Protein AF-A0A956FHN5-F1 (afdb_monomer_lite)

pLDDT: mean 71.37, std 21.42, range [34.19, 96.12]

Foldseek 3Di:
DDDDDDDDDDDDDDDDDDDDDDDDDDDDDDDDDDDDDDDDDDDDDDDDDDDDDDDDDDDDDDDDDDDDDDDDDDDDDDDDDDDDDDDDDDDDPQPPADDQLAWPFDQFHNDVQLRVQLCVVPVCSRVGGRHNVSNVVCVVSVSADRPPDDDDPDDDPDDPDDDQADDQQDWDFTAFHRDVQLRVQLCVVPVCSRVTTRHPVSNVCCVVVVSHDNDDDPDDPPDDDDDDDDDPPPPDDDDDDQDQAPDADQQAWDQAAHHNDSQLRVQLCVVPVCNRPGGRHPVSNVSSVVSVSHDSDDDDDDPDDDDAFAQLLAWDDFAFGPRDVQLRVQLCVVDVCNHHPTSHNVSNVVSVVSVSHDRD

Structure (mmCIF, N/CA/C/O backbone):
data_AF-A0A956FHN5-F1
#
_entry.id   AF-A0A956FHN5-F1
#
loop_
_atom_site.group_PDB
_atom_site.id
_atom_site.type_symbol
_atom_site.label_atom_id
_atom_site.label_alt_id
_atom_site.label_comp_id
_atom_site.label_asym_id
_atom_site.label_entity_id
_atom_site.label_seq_id
_atom_site.pdbx_PDB_ins_code
_atom_site.Cartn_x
_atom_site.Cartn_y
_atom_site.Cartn_z
_atom_site.occupancy
_atom_site.B_iso_or_equiv
_atom_site.auth_seq_id
_atom_site.auth_comp_id
_atom_site.auth_asym_id
_atom_site.auth_atom_id
_atom_site.pdbx_PDB_model_num
ATOM 1 N N . MET A 1 1 ? -17.302 -68.405 -6.351 1.00 36.41 1 MET A N 1
ATOM 2 C CA . MET A 1 1 ? -18.084 -68.230 -5.107 1.00 36.41 1 MET A CA 1
ATOM 3 C C . MET A 1 1 ? -18.335 -66.734 -4.931 1.00 36.41 1 MET A C 1
ATOM 5 O O . MET A 1 1 ? -17.368 -65.995 -5.053 1.00 36.41 1 MET A O 1
ATOM 9 N N . PRO A 1 2 ? -19.596 -66.291 -4.782 1.00 55.19 2 PRO A N 1
ATOM 10 C CA . PRO A 1 2 ? -20.014 -64.888 -4.900 1.00 55.19 2 PRO A CA 1
ATOM 11 C C . PRO A 1 2 ? -20.261 -64.205 -3.542 1.00 55.19 2 PRO A C 1
ATOM 13 O O . PRO A 1 2 ? -20.593 -64.899 -2.585 1.00 55.19 2 PRO A O 1
ATOM 16 N N . ARG A 1 3 ? -20.215 -62.862 -3.514 1.00 43.38 3 ARG A N 1
ATOM 17 C CA . ARG A 1 3 ? -21.059 -61.903 -2.744 1.00 43.38 3 ARG A CA 1
ATOM 18 C C . ARG A 1 3 ? -20.945 -60.561 -3.511 1.00 43.38 3 ARG A C 1
ATOM 20 O O . ARG A 1 3 ? -19.827 -60.089 -3.635 1.00 43.38 3 ARG A O 1
ATOM 27 N N . ALA A 1 4 ? -21.901 -60.013 -4.277 1.00 48.16 4 ALA A N 1
ATOM 28 C CA . ALA A 1 4 ? -23.290 -59.570 -4.034 1.00 48.16 4 ALA A CA 1
ATOM 29 C C . ALA A 1 4 ? -23.426 -58.628 -2.819 1.00 48.16 4 ALA A C 1
ATOM 31 O O . ALA A 1 4 ? -23.353 -59.097 -1.687 1.00 48.16 4 ALA A O 1
ATOM 32 N N . GLY A 1 5 ? -23.492 -57.308 -3.041 1.00 38.44 5 GLY A N 1
ATOM 33 C CA . GLY A 1 5 ? -24.703 -56.447 -2.978 1.00 38.44 5 GLY A CA 1
ATOM 34 C C . GLY A 1 5 ? -24.380 -55.263 -2.037 1.00 38.44 5 GLY A C 1
ATOM 35 O O . GLY A 1 5 ? -23.540 -55.457 -1.168 1.00 38.44 5 GLY A O 1
ATOM 36 N N . TRP A 1 6 ? -24.923 -54.043 -2.092 1.00 40.41 6 TRP A N 1
ATOM 37 C CA . TRP A 1 6 ? -26.321 -53.594 -2.170 1.00 40.41 6 TRP A CA 1
ATOM 38 C C . TRP A 1 6 ? -26.329 -52.104 -2.615 1.00 40.41 6 TRP A C 1
ATOM 40 O O . TRP A 1 6 ? -25.558 -51.320 -2.085 1.00 40.41 6 TRP A O 1
ATOM 50 N N . HIS A 1 7 ? -27.030 -51.756 -3.699 1.00 42.50 7 HIS A N 1
ATOM 51 C CA . HIS A 1 7 ? -28.284 -50.971 -3.745 1.00 42.50 7 HIS A CA 1
ATOM 52 C C . HIS A 1 7 ? -28.177 -49.452 -3.499 1.00 42.50 7 HIS A C 1
ATOM 54 O O . HIS A 1 7 ? -28.402 -48.974 -2.392 1.00 42.50 7 HIS A O 1
ATOM 60 N N . ASP A 1 8 ? -28.028 -48.710 -4.600 1.00 46.78 8 ASP A N 1
ATOM 61 C CA . ASP A 1 8 ? -28.564 -47.358 -4.778 1.00 46.78 8 ASP A CA 1
ATOM 62 C C . ASP A 1 8 ? -30.093 -47.404 -4.894 1.00 46.78 8 ASP A C 1
ATOM 64 O O . ASP A 1 8 ? -30.641 -47.912 -5.879 1.00 46.78 8 ASP A O 1
ATOM 68 N N . ARG A 1 9 ? -30.785 -46.864 -3.887 1.00 47.12 9 ARG A N 1
ATOM 69 C CA . ARG A 1 9 ? -32.160 -46.352 -3.988 1.00 47.12 9 ARG A CA 1
ATOM 70 C C . ARG A 1 9 ? -32.377 -45.272 -2.930 1.00 47.12 9 ARG A C 1
ATOM 72 O O . ARG A 1 9 ? -32.715 -45.597 -1.797 1.00 47.12 9 ARG A O 1
ATOM 79 N N . CYS A 1 10 ? -32.296 -44.004 -3.327 1.00 39.91 10 CYS A N 1
ATOM 80 C CA . CYS A 1 10 ? -33.029 -42.938 -2.650 1.00 39.91 10 CYS A CA 1
ATOM 81 C C . CYS A 1 10 ? -34.093 -42.380 -3.594 1.00 39.91 10 CYS A C 1
ATOM 83 O O . CYS A 1 10 ? -33.838 -41.875 -4.682 1.00 39.91 10 CYS A O 1
ATOM 85 N N . THR A 1 11 ? -35.316 -42.613 -3.146 1.00 47.56 11 THR A N 1
ATOM 86 C CA . THR A 1 11 ? -36.601 -42.390 -3.783 1.00 47.56 11 THR A CA 1
ATOM 87 C C . THR A 1 11 ? -36.983 -40.917 -3.671 1.00 47.56 11 THR A C 1
ATOM 89 O O . THR A 1 11 ? -36.902 -40.337 -2.593 1.00 47.56 11 THR A O 1
ATOM 92 N N . LEU A 1 12 ? -37.469 -40.340 -4.770 1.00 44.16 12 LEU A N 1
ATOM 93 C CA . LEU A 1 12 ? -38.208 -39.079 -4.786 1.00 44.16 12 LEU A CA 1
ATOM 94 C C . LEU A 1 12 ? -39.417 -39.168 -3.838 1.00 44.16 12 LEU A C 1
ATOM 96 O O . LEU A 1 12 ? -40.313 -39.986 -4.057 1.00 44.16 12 LEU A O 1
ATOM 100 N N . ALA A 1 13 ? -39.461 -38.312 -2.819 1.00 40.66 13 ALA A N 1
ATOM 101 C CA . ALA A 1 13 ? -40.649 -38.071 -2.007 1.00 40.66 13 ALA A CA 1
ATOM 102 C C . ALA A 1 13 ? -41.102 -36.617 -2.197 1.00 40.66 13 ALA A C 1
ATOM 104 O O . ALA A 1 13 ? -40.382 -35.670 -1.897 1.00 40.66 13 ALA A O 1
ATOM 105 N N . SER A 1 14 ? -42.301 -36.475 -2.756 1.00 46.62 14 SER A N 1
ATOM 106 C CA . SER A 1 14 ? -43.015 -35.225 -3.017 1.00 46.62 14 SER A CA 1
ATOM 107 C C . SER A 1 14 ? -43.381 -34.448 -1.737 1.00 46.62 14 SER A C 1
ATOM 109 O O . SER A 1 14 ? -43.494 -35.049 -0.666 1.00 46.62 14 SER A O 1
ATOM 111 N N . PRO A 1 15 ? -43.662 -33.133 -1.841 1.00 52.97 15 PRO A N 1
ATOM 112 C CA . PRO A 1 15 ? -44.023 -32.295 -0.699 1.00 52.97 15 PRO A CA 1
ATOM 113 C C . PRO A 1 15 ? -45.444 -32.575 -0.182 1.00 52.97 15 PRO A C 1
ATOM 115 O O . PRO A 1 15 ? -46.415 -32.616 -0.944 1.00 52.97 15 PRO A O 1
ATOM 118 N N . MET A 1 16 ? -45.580 -32.713 1.142 1.00 39.38 16 MET A N 1
ATOM 119 C CA . MET A 1 16 ? -46.871 -32.741 1.831 1.00 39.38 16 MET A CA 1
ATOM 120 C C . MET A 1 16 ? -47.438 -31.325 1.987 1.00 39.38 16 MET A C 1
ATOM 122 O O . MET A 1 16 ? -46.921 -30.501 2.734 1.00 39.38 16 MET A O 1
ATOM 126 N N . ARG A 1 17 ? -48.578 -31.093 1.329 1.00 43.97 17 ARG A N 1
ATOM 127 C CA . ARG A 1 17 ? -49.567 -30.063 1.675 1.00 43.97 17 ARG A CA 1
ATOM 128 C C . ARG A 1 17 ? -50.080 -30.256 3.109 1.00 43.97 17 ARG A C 1
ATOM 130 O O . ARG A 1 17 ? -50.399 -31.379 3.496 1.00 43.97 17 ARG A O 1
ATOM 137 N N . ARG A 1 18 ? -50.316 -29.153 3.828 1.00 45.03 18 ARG A N 1
ATOM 138 C CA . ARG A 1 18 ? -51.291 -29.078 4.933 1.00 45.03 18 ARG A CA 1
ATOM 139 C C . ARG A 1 18 ? -52.417 -28.079 4.606 1.00 45.03 18 ARG A C 1
ATOM 141 O O . ARG A 1 18 ? -52.174 -27.162 3.822 1.00 45.03 18 ARG A O 1
ATOM 148 N N . PRO A 1 19 ? -53.643 -28.276 5.135 1.00 54.12 19 PRO A N 1
ATOM 149 C CA . PRO A 1 19 ? -54.843 -27.568 4.691 1.00 54.12 19 PRO A CA 1
ATOM 150 C C . PRO A 1 19 ? -55.328 -26.474 5.663 1.00 54.12 19 PRO A C 1
ATOM 152 O O . PRO A 1 19 ? -55.147 -26.596 6.868 1.00 54.12 19 PRO A O 1
ATOM 155 N N . GLY A 1 20 ? -56.076 -25.509 5.110 1.00 39.34 20 GLY A N 1
ATOM 156 C CA . GLY A 1 20 ? -57.329 -24.989 5.684 1.00 39.34 20 GLY A CA 1
ATOM 157 C C . GLY A 1 20 ? -57.247 -23.839 6.695 1.00 39.34 20 GLY A C 1
ATOM 158 O O . GLY A 1 20 ? -56.868 -24.044 7.841 1.00 39.34 20 GLY A O 1
ATOM 159 N N . GLY A 1 21 ? -57.728 -22.658 6.288 1.00 41.31 21 GLY A N 1
ATOM 160 C CA . GLY A 1 21 ? -57.923 -21.484 7.146 1.00 41.31 21 GLY A CA 1
ATOM 161 C C . GLY A 1 21 ? -58.423 -20.272 6.353 1.00 41.31 21 GLY A C 1
ATOM 162 O O . GLY A 1 21 ? -57.696 -19.316 6.133 1.00 41.31 21 GLY A O 1
ATOM 163 N N . GLU A 1 22 ? -59.647 -20.370 5.851 1.00 49.91 22 GLU A N 1
ATOM 164 C CA . GLU A 1 22 ? -60.378 -19.402 5.028 1.00 49.91 22 GLU A CA 1
ATOM 165 C C . GLU A 1 22 ? -61.156 -18.394 5.895 1.00 49.91 22 GLU A C 1
ATOM 167 O O . GLU A 1 22 ? -61.821 -18.834 6.818 1.00 49.91 22 GLU A O 1
ATOM 172 N N . HIS A 1 23 ? -61.119 -17.081 5.593 1.00 44.12 23 HIS A N 1
ATOM 173 C CA . HIS A 1 23 ? -62.227 -16.119 5.812 1.00 44.12 23 HIS A CA 1
ATOM 174 C C . HIS A 1 23 ? -62.005 -14.763 5.080 1.00 44.12 23 HIS A C 1
ATOM 176 O O . HIS A 1 23 ? -61.341 -13.864 5.572 1.00 44.12 23 HIS A O 1
ATOM 182 N N . PHE A 1 24 ? -62.599 -14.673 3.882 1.00 40.34 24 PHE A N 1
ATOM 183 C CA . PHE A 1 24 ? -63.512 -13.642 3.330 1.00 40.34 24 PHE A CA 1
ATOM 184 C C . PHE A 1 24 ? -63.234 -12.109 3.283 1.00 40.34 24 PHE A C 1
ATOM 186 O O . PHE A 1 24 ? -62.922 -11.469 4.275 1.00 40.34 24 PHE A O 1
ATOM 193 N N . MET A 1 25 ? -63.667 -11.547 2.129 1.00 43.72 25 MET A N 1
ATOM 194 C CA . MET A 1 25 ? -63.857 -10.141 1.676 1.00 43.72 25 MET A CA 1
ATOM 195 C C . MET A 1 25 ? -62.596 -9.413 1.170 1.00 43.72 25 MET A C 1
ATOM 197 O O . MET A 1 25 ? -61.650 -9.242 1.912 1.00 43.72 25 MET A O 1
ATOM 201 N N . GLY A 1 26 ? -62.481 -8.891 -0.057 1.00 37.16 26 GLY A N 1
ATOM 202 C CA . GLY A 1 26 ? -63.374 -8.746 -1.211 1.00 37.16 26 GLY A CA 1
ATOM 203 C C . GLY A 1 26 ? -62.891 -7.552 -2.059 1.00 37.16 26 GLY A C 1
ATOM 204 O O . GLY A 1 26 ? -62.724 -6.472 -1.509 1.00 37.16 26 GLY A O 1
ATOM 205 N N . GLY A 1 27 ? -62.676 -7.698 -3.378 1.00 37.75 27 GLY A N 1
ATOM 206 C CA . GLY A 1 27 ? -62.291 -6.536 -4.203 1.00 37.75 27 GLY A CA 1
ATOM 207 C C . GLY A 1 27 ? -61.710 -6.795 -5.600 1.00 37.75 27 GLY A C 1
ATOM 208 O O . GLY A 1 27 ? -60.534 -6.579 -5.811 1.00 37.75 27 GLY A O 1
ATOM 209 N N . ARG A 1 28 ? -62.565 -7.215 -6.542 1.00 42.34 28 ARG A N 1
ATOM 210 C CA . ARG A 1 28 ? -62.702 -6.716 -7.936 1.00 42.34 28 ARG A CA 1
ATOM 211 C C . ARG A 1 28 ? -61.448 -6.483 -8.824 1.00 42.34 28 ARG A C 1
ATOM 213 O O . ARG A 1 28 ? -60.763 -5.492 -8.641 1.00 42.34 28 ARG A O 1
ATOM 220 N N . ALA A 1 29 ? -61.429 -7.238 -9.943 1.00 42.44 29 ALA A N 1
ATOM 221 C CA . ALA A 1 29 ? -61.006 -6.860 -11.317 1.00 42.44 29 ALA A CA 1
ATOM 222 C C . ALA A 1 29 ? -59.499 -6.574 -11.557 1.00 42.44 29 ALA A C 1
ATOM 224 O O . ALA A 1 29 ? -58.860 -5.956 -10.729 1.00 42.44 29 ALA A O 1
ATOM 225 N N . SER A 1 30 ? -58.828 -6.892 -12.671 1.00 46.88 30 SER A N 1
ATOM 226 C CA . SER A 1 30 ? -59.116 -7.531 -13.968 1.00 46.88 30 SER A CA 1
ATOM 227 C C . SER A 1 30 ? -57.770 -7.678 -14.726 1.00 46.88 30 SER A C 1
ATOM 229 O O . SER A 1 30 ? -56.896 -6.840 -14.539 1.00 46.88 30 SER A O 1
ATOM 231 N N . GLY A 1 31 ? -57.654 -8.656 -15.642 1.00 43.06 31 GLY A N 1
ATOM 232 C CA . GLY A 1 31 ? -56.595 -8.774 -16.682 1.00 43.06 31 GLY A CA 1
ATOM 233 C C . GLY A 1 31 ? -55.441 -9.721 -16.303 1.00 43.06 31 GLY A C 1
ATOM 234 O O . GLY A 1 31 ? -54.707 -9.423 -15.379 1.00 43.06 31 GLY A O 1
ATOM 235 N N . THR A 1 32 ? -55.252 -10.946 -16.818 1.00 44.00 32 THR A N 1
ATOM 236 C CA . THR A 1 32 ? -55.253 -11.536 -18.183 1.00 44.00 32 THR A CA 1
ATOM 237 C C . THR A 1 32 ? -54.067 -11.137 -19.076 1.00 44.00 32 THR A C 1
ATOM 239 O O . THR A 1 32 ? -54.166 -10.163 -19.805 1.00 44.00 32 THR A O 1
ATOM 242 N N . MET A 1 33 ? -53.002 -11.953 -19.055 1.00 46.91 33 MET A N 1
ATOM 243 C CA . MET A 1 33 ? -52.084 -12.376 -20.148 1.00 46.91 33 MET A CA 1
ATOM 244 C C . MET A 1 33 ? -51.201 -13.474 -19.511 1.00 46.91 33 MET A C 1
ATOM 246 O O . MET A 1 33 ? -50.647 -13.229 -18.450 1.00 46.91 33 MET A O 1
ATOM 250 N N . VAL A 1 34 ? -51.170 -14.764 -19.873 1.00 44.97 34 VAL A N 1
ATOM 251 C CA . VAL A 1 34 ? -51.009 -15.508 -21.143 1.00 44.97 34 VAL A CA 1
ATOM 252 C C . VAL A 1 34 ? -49.680 -15.231 -21.857 1.00 44.97 34 VAL A C 1
ATOM 254 O O . VAL A 1 34 ? -49.541 -14.219 -22.528 1.00 44.97 34 VAL A O 1
ATOM 257 N N . GLY A 1 35 ? -48.766 -16.206 -21.768 1.00 44.19 35 GLY A N 1
ATOM 258 C CA . GLY A 1 35 ? -47.560 -16.374 -22.595 1.00 44.19 35 GLY A CA 1
ATOM 259 C C . GLY A 1 35 ? -46.525 -17.235 -21.856 1.00 44.19 35 GLY A C 1
ATOM 260 O O . GLY A 1 35 ? -45.879 -16.740 -20.947 1.00 44.19 35 GLY A O 1
ATOM 261 N N . LEU A 1 36 ? -46.532 -18.571 -22.001 1.00 45.97 36 LEU A N 1
ATOM 262 C CA . LEU A 1 36 ? -45.664 -19.329 -22.933 1.00 45.97 36 LEU A CA 1
ATOM 263 C C . LEU A 1 36 ? -44.183 -18.941 -22.724 1.00 45.97 36 LEU A C 1
ATOM 265 O O . LEU A 1 36 ? -43.785 -17.854 -23.101 1.00 45.97 36 LEU A O 1
ATOM 269 N N . GLY A 1 37 ? -43.336 -19.724 -22.057 1.00 39.22 37 GLY A N 1
ATOM 270 C CA . GLY A 1 37 ? -43.029 -21.119 -22.350 1.00 39.22 37 GLY A CA 1
ATOM 271 C C . GLY A 1 37 ? -41.770 -21.182 -23.217 1.00 39.22 37 GLY A C 1
ATOM 272 O O . GLY A 1 37 ? -41.889 -21.138 -24.433 1.00 39.22 37 GLY A O 1
ATOM 273 N N . LEU A 1 38 ? -40.589 -21.305 -22.602 1.00 45.28 38 LEU A N 1
ATOM 274 C CA . LEU A 1 38 ? -39.398 -21.882 -23.234 1.00 45.28 38 LEU A CA 1
ATOM 275 C C . LEU A 1 38 ? -38.442 -22.386 -22.139 1.00 45.28 38 LEU A C 1
ATOM 277 O O . LEU A 1 38 ? -37.789 -21.608 -21.453 1.00 45.28 38 LEU A O 1
ATOM 281 N N . ALA A 1 39 ? -38.409 -23.704 -21.950 1.00 42.22 39 ALA A N 1
ATOM 282 C CA . ALA A 1 39 ? -37.403 -24.383 -21.148 1.00 42.22 39 ALA A CA 1
ATOM 283 C C . ALA A 1 39 ? -36.163 -24.600 -22.029 1.00 42.22 39 ALA A C 1
ATOM 285 O O . ALA A 1 39 ? -36.222 -25.365 -22.992 1.00 42.22 39 ALA A O 1
ATOM 286 N N . ALA A 1 40 ? -35.064 -23.913 -21.720 1.00 45.78 40 ALA A N 1
ATOM 287 C CA . ALA A 1 40 ? -33.760 -24.168 -22.319 1.00 45.78 40 ALA A CA 1
ATOM 288 C C . ALA A 1 40 ? -32.997 -25.164 -21.435 1.00 45.78 40 ALA A C 1
ATOM 290 O O . ALA A 1 40 ? -32.601 -24.853 -20.316 1.00 45.78 40 ALA A O 1
ATOM 291 N N . LEU A 1 41 ? -32.836 -26.385 -21.943 1.00 45.31 41 LEU A N 1
ATOM 292 C CA . LEU A 1 41 ? -31.963 -27.412 -21.386 1.00 45.31 41 LEU A CA 1
ATOM 293 C C . LEU A 1 41 ? -30.519 -27.063 -21.772 1.00 45.31 41 LEU A C 1
ATOM 295 O O . LEU A 1 41 ? -30.136 -27.257 -22.925 1.00 45.31 41 LEU A O 1
ATOM 299 N N . ILE A 1 42 ? -29.726 -26.553 -20.831 1.00 53.22 42 ILE A N 1
ATOM 300 C CA . ILE A 1 42 ? -28.271 -26.438 -20.994 1.00 53.22 42 ILE A CA 1
ATOM 301 C C . ILE A 1 42 ? -27.661 -27.713 -20.416 1.00 53.22 42 ILE A C 1
ATOM 303 O O . ILE A 1 42 ? -27.694 -27.955 -19.212 1.00 53.22 42 ILE A O 1
ATOM 307 N N . GLY A 1 43 ? -27.189 -28.577 -21.315 1.00 41.66 43 GLY A N 1
ATOM 308 C CA . GLY A 1 43 ? -26.504 -29.815 -20.978 1.00 41.66 43 GLY A CA 1
ATOM 309 C C . GLY A 1 43 ? -25.083 -29.545 -20.494 1.00 41.66 43 GLY A C 1
ATOM 310 O O . GLY A 1 43 ? -24.294 -28.914 -21.191 1.00 41.66 43 GLY A O 1
ATOM 311 N N . CYS A 1 44 ? -24.755 -30.075 -19.319 1.00 41.59 44 CYS A N 1
ATOM 312 C CA . CYS A 1 44 ? -23.389 -30.197 -18.829 1.00 41.59 44 CYS A CA 1
ATOM 313 C C . CYS A 1 44 ? -22.654 -31.281 -19.633 1.00 41.59 44 CYS A C 1
ATOM 315 O O . CYS A 1 44 ? -22.928 -32.472 -19.479 1.00 41.59 44 CYS A O 1
ATOM 317 N N . SER A 1 45 ? -21.708 -30.887 -20.481 1.00 53.00 45 SER A N 1
ATOM 318 C CA . SER A 1 45 ? -20.701 -31.792 -21.039 1.00 53.00 45 SER A CA 1
ATOM 319 C C . SER A 1 45 ? -19.459 -31.765 -20.151 1.00 53.00 45 SER A C 1
ATOM 321 O O . SER A 1 45 ? -18.646 -30.848 -20.239 1.00 53.00 45 SER A O 1
ATOM 323 N N . GLY A 1 46 ? -19.334 -32.773 -19.285 1.00 39.91 46 GLY A N 1
ATOM 324 C CA . GLY A 1 46 ? -18.118 -33.050 -18.526 1.00 39.91 46 GLY A CA 1
ATOM 325 C C . GLY A 1 46 ? -17.019 -33.589 -19.442 1.00 39.91 46 GLY A C 1
ATOM 326 O O . GLY A 1 46 ? -17.169 -34.655 -20.041 1.00 39.91 46 GLY A O 1
ATOM 327 N N . GLY A 1 47 ? -15.919 -32.845 -19.552 1.00 40.03 47 GLY A N 1
ATOM 328 C CA . GLY A 1 47 ? -14.669 -33.310 -20.144 1.00 40.03 47 GLY A CA 1
ATOM 329 C C . GLY A 1 47 ? -13.818 -33.987 -19.075 1.00 40.03 47 GLY A C 1
ATOM 330 O O . GLY A 1 47 ? -13.268 -33.323 -18.205 1.00 40.03 47 GLY A O 1
ATOM 331 N N . ALA A 1 48 ? -13.729 -35.313 -19.131 1.00 42.88 48 ALA A N 1
ATOM 332 C CA . ALA A 1 48 ? -12.796 -36.093 -18.331 1.00 42.88 48 ALA A CA 1
ATOM 333 C C . ALA A 1 48 ? -11.401 -36.039 -18.976 1.00 42.88 48 ALA A C 1
ATOM 335 O O . ALA A 1 48 ? -11.166 -36.671 -20.008 1.00 42.88 48 ALA A O 1
ATOM 336 N N . SER A 1 49 ? -10.473 -35.303 -18.367 1.00 44.09 49 SER A N 1
ATOM 337 C CA . SER A 1 49 ? -9.047 -35.382 -18.694 1.00 44.09 49 SER A CA 1
ATOM 338 C C . SER A 1 49 ? -8.478 -36.678 -18.117 1.00 44.09 49 SER A C 1
ATOM 340 O O . SER A 1 49 ? -8.443 -36.875 -16.904 1.00 44.09 49 SER A O 1
ATOM 342 N N . SER A 1 50 ? -8.080 -37.596 -18.997 1.00 49.84 50 SER A N 1
ATOM 343 C CA . SER A 1 50 ? -7.364 -38.820 -18.622 1.00 49.84 50 SER A CA 1
ATOM 344 C C . SER A 1 50 ? -5.889 -38.521 -18.312 1.00 49.84 50 SER A C 1
ATOM 346 O O . SER A 1 50 ? -5.305 -37.660 -18.973 1.00 49.84 50 SER A O 1
ATOM 348 N N . PRO A 1 51 ? -5.259 -39.241 -17.366 1.00 58.75 51 PRO A N 1
ATOM 349 C CA . PRO A 1 51 ? -3.842 -39.086 -17.053 1.00 58.75 51 PRO A CA 1
ATOM 350 C C . PRO A 1 51 ? -2.939 -39.729 -18.117 1.00 58.75 51 PRO A C 1
ATOM 352 O O . PRO A 1 51 ? -3.163 -40.852 -18.571 1.00 58.75 51 PRO A O 1
ATOM 355 N N . ILE A 1 52 ? -1.886 -39.002 -18.480 1.00 57.59 52 ILE A N 1
ATOM 356 C CA . ILE A 1 52 ? -0.758 -39.439 -19.313 1.00 57.59 52 ILE A CA 1
ATOM 357 C C . ILE A 1 52 ? 0.144 -40.400 -18.513 1.00 57.59 52 ILE A C 1
ATOM 359 O O . ILE A 1 52 ? 0.568 -40.038 -17.415 1.00 57.59 52 ILE A O 1
ATOM 363 N N . PRO A 1 53 ? 0.485 -41.599 -19.025 1.00 58.44 53 PRO A N 1
ATOM 364 C CA . PRO A 1 53 ? 1.478 -42.462 -18.395 1.00 58.44 53 PRO A CA 1
ATOM 365 C C . PRO A 1 53 ? 2.900 -42.014 -18.767 1.00 58.44 53 PRO A C 1
ATOM 367 O O . PRO A 1 53 ? 3.314 -42.112 -19.921 1.00 58.44 53 PRO A O 1
ATOM 370 N N . TYR A 1 54 ? 3.657 -41.552 -17.771 1.00 47.97 54 TYR A N 1
ATOM 371 C CA . TYR A 1 54 ? 5.097 -41.310 -17.873 1.00 47.97 54 TYR A CA 1
ATOM 372 C C . TYR A 1 54 ? 5.822 -42.664 -17.946 1.00 47.97 54 TYR A C 1
ATOM 374 O O . TYR A 1 54 ? 5.916 -43.396 -16.960 1.00 47.97 54 TYR A O 1
ATOM 382 N N . THR A 1 55 ? 6.293 -43.039 -19.132 1.00 56.00 55 THR A N 1
ATOM 383 C CA . THR A 1 55 ? 7.164 -44.203 -19.321 1.00 56.00 55 THR A CA 1
ATOM 384 C C . THR A 1 55 ? 8.601 -43.812 -19.001 1.00 56.00 55 THR A C 1
ATOM 386 O O . THR A 1 55 ? 9.198 -43.010 -19.715 1.00 56.00 55 THR A O 1
ATOM 389 N N . GLY A 1 56 ? 9.149 -44.394 -17.935 1.00 41.84 56 GLY A N 1
ATOM 390 C CA . GLY A 1 56 ? 10.574 -44.344 -17.630 1.00 41.84 56 GLY A CA 1
ATOM 391 C C . GLY A 1 56 ? 11.406 -45.120 -18.653 1.00 41.84 56 GLY A C 1
ATOM 392 O O . GLY A 1 56 ? 10.997 -46.180 -19.132 1.00 41.84 56 GLY A O 1
ATOM 393 N N . ALA A 1 57 ? 12.591 -44.592 -18.949 1.00 48.84 57 ALA A N 1
ATOM 394 C CA . ALA A 1 57 ? 13.661 -45.287 -19.651 1.00 48.84 57 ALA A CA 1
ATOM 395 C C . ALA A 1 57 ? 14.975 -45.152 -18.852 1.00 48.84 57 ALA A C 1
ATOM 397 O O . ALA A 1 57 ? 15.103 -44.216 -18.060 1.00 48.84 57 ALA A O 1
ATOM 398 N N . PRO A 1 58 ? 15.897 -46.122 -18.982 1.00 60.94 58 PRO A N 1
ATOM 399 C CA . PRO A 1 58 ? 16.794 -46.509 -17.902 1.00 60.94 58 PRO A CA 1
ATOM 400 C C . PRO A 1 58 ? 18.219 -45.954 -18.016 1.00 60.94 58 PRO A C 1
ATOM 402 O O . PRO A 1 58 ? 18.697 -45.580 -19.081 1.00 60.94 58 PRO A O 1
ATOM 405 N N . PHE A 1 59 ? 18.878 -46.012 -16.862 1.00 46.72 59 PHE A N 1
ATOM 406 C CA . PHE A 1 59 ? 20.306 -45.921 -16.583 1.00 46.72 59 PHE A CA 1
ATOM 407 C C . PHE A 1 59 ? 21.203 -46.553 -17.662 1.00 46.72 59 PHE A C 1
ATOM 409 O O . PHE A 1 59 ? 21.048 -47.729 -17.994 1.00 46.72 59 PHE A O 1
ATOM 416 N N . GLY A 1 60 ? 22.189 -45.783 -18.122 1.00 45.12 60 GLY A N 1
ATOM 417 C CA . GLY A 1 60 ? 23.361 -46.254 -18.852 1.00 45.12 60 GLY A CA 1
ATOM 418 C C . GLY A 1 60 ? 24.594 -45.560 -18.285 1.00 45.12 60 GLY A C 1
ATOM 419 O O . GLY A 1 60 ? 24.763 -44.360 -18.475 1.00 45.12 60 GLY A O 1
ATOM 420 N N . ALA A 1 61 ? 25.384 -46.316 -17.528 1.00 51.28 61 ALA A N 1
ATOM 421 C CA . ALA A 1 61 ? 26.762 -46.001 -17.189 1.00 51.28 61 ALA A CA 1
ATOM 422 C C . ALA A 1 61 ? 27.650 -46.390 -18.377 1.00 51.28 61 ALA A C 1
ATOM 424 O O . ALA A 1 61 ? 27.399 -47.438 -18.973 1.00 51.28 61 ALA A O 1
ATOM 425 N N . ASP A 1 62 ? 28.666 -45.587 -18.683 1.00 50.47 62 ASP A N 1
ATOM 426 C CA . ASP A 1 62 ? 29.838 -46.036 -19.434 1.00 50.47 62 ASP A CA 1
ATOM 427 C C . ASP A 1 62 ? 31.064 -45.273 -18.903 1.00 50.47 62 ASP A C 1
ATOM 429 O O . ASP A 1 62 ? 31.074 -44.041 -18.841 1.00 50.47 62 ASP A O 1
ATOM 433 N N . ASP A 1 63 ? 32.021 -46.053 -18.409 1.00 50.88 63 ASP A N 1
ATOM 434 C CA . ASP A 1 63 ? 33.337 -45.685 -17.897 1.00 50.88 63 ASP A CA 1
ATOM 435 C C . ASP A 1 63 ? 34.315 -45.356 -19.044 1.00 50.88 63 ASP A C 1
ATOM 437 O O . ASP A 1 63 ? 34.194 -45.923 -20.128 1.00 50.88 63 ASP A O 1
ATOM 441 N N . GLY A 1 64 ? 35.371 -44.575 -18.771 1.00 48.06 64 GLY A N 1
ATOM 442 C CA . GLY A 1 64 ? 36.646 -44.739 -19.488 1.00 48.06 64 GLY A CA 1
ATOM 443 C C . GLY A 1 64 ? 37.421 -43.470 -19.837 1.00 48.06 64 GLY A C 1
ATOM 444 O O . GLY A 1 64 ? 37.171 -42.856 -20.869 1.00 48.06 64 GLY A O 1
ATOM 445 N N . ASP A 1 65 ? 38.409 -43.155 -18.995 1.00 48.72 65 ASP A N 1
ATOM 446 C CA . ASP A 1 65 ? 39.646 -42.425 -19.299 1.00 48.72 65 ASP A CA 1
ATOM 447 C C . ASP A 1 65 ? 40.280 -42.806 -20.646 1.00 48.72 65 ASP A C 1
ATOM 449 O O . ASP A 1 65 ? 40.444 -43.993 -20.929 1.00 48.72 65 ASP A O 1
ATOM 453 N N . GLU A 1 66 ? 40.792 -41.809 -21.374 1.00 54.28 66 GLU A N 1
ATOM 454 C CA . GLU A 1 66 ? 41.981 -41.963 -22.218 1.00 54.28 66 GLU A CA 1
ATOM 455 C C . GLU A 1 66 ? 42.787 -40.651 -22.227 1.00 54.28 66 GLU A C 1
ATOM 457 O O . GLU A 1 66 ? 42.376 -39.632 -22.786 1.00 54.28 66 GLU A O 1
ATOM 462 N N . ASP A 1 67 ? 43.944 -40.715 -21.563 1.00 60.00 67 ASP A N 1
ATOM 463 C CA . ASP A 1 67 ? 45.040 -39.752 -21.595 1.00 60.00 67 ASP A CA 1
ATOM 464 C C . ASP A 1 67 ? 45.518 -39.486 -23.032 1.00 60.00 67 ASP A C 1
ATOM 466 O O . ASP A 1 67 ? 45.698 -40.407 -23.834 1.00 60.00 67 ASP A O 1
ATOM 470 N N . GLY A 1 68 ? 45.796 -38.221 -23.342 1.00 51.88 68 GLY A N 1
ATOM 471 C CA . GLY A 1 68 ? 46.251 -37.784 -24.662 1.00 51.88 68 GLY A CA 1
ATOM 472 C C . GLY A 1 68 ? 47.169 -36.572 -24.598 1.00 51.88 68 GLY A C 1
ATOM 473 O O . GLY A 1 68 ? 46.924 -35.576 -25.270 1.00 51.88 68 GLY A O 1
ATOM 474 N N . ASP A 1 69 ? 48.203 -36.673 -23.767 1.00 51.44 69 ASP A N 1
ATOM 475 C CA . ASP A 1 69 ? 49.352 -35.773 -23.712 1.00 51.44 69 ASP A CA 1
ATOM 476 C C . ASP A 1 69 ? 50.169 -35.889 -25.013 1.00 51.44 69 ASP A C 1
ATOM 478 O O . ASP A 1 69 ? 50.724 -36.950 -25.323 1.00 51.44 69 ASP A O 1
ATOM 482 N N . THR A 1 70 ? 50.251 -34.807 -25.788 1.00 59.16 70 THR A N 1
ATOM 483 C CA . THR A 1 70 ? 51.306 -34.637 -26.796 1.00 59.16 70 THR A CA 1
ATOM 484 C C . THR A 1 70 ? 51.861 -33.222 -26.735 1.00 59.16 70 THR A C 1
ATOM 486 O O . THR A 1 70 ? 51.449 -32.341 -27.491 1.00 59.16 70 THR A O 1
ATOM 489 N N . ASP A 1 71 ? 52.842 -33.045 -25.855 1.00 56.31 71 ASP A N 1
ATOM 490 C CA . ASP A 1 71 ? 53.927 -32.082 -26.013 1.00 56.31 71 ASP A CA 1
ATOM 491 C C . ASP A 1 71 ? 54.667 -32.312 -27.343 1.00 56.31 71 ASP A C 1
ATOM 493 O O . ASP A 1 71 ? 55.102 -33.428 -27.643 1.00 56.31 71 ASP A O 1
ATOM 497 N N . THR A 1 72 ? 54.859 -31.252 -28.134 1.00 54.72 72 THR A N 1
ATOM 498 C CA . THR A 1 72 ? 55.956 -31.134 -29.115 1.00 54.72 72 THR A CA 1
ATOM 499 C C . THR A 1 72 ? 56.277 -29.652 -29.374 1.00 54.72 72 THR A C 1
ATOM 501 O O . THR A 1 72 ? 55.575 -28.972 -30.120 1.00 54.72 72 THR A O 1
ATOM 504 N N . ASP A 1 73 ? 57.355 -29.217 -28.715 1.00 55.34 73 ASP A N 1
ATOM 505 C CA . ASP A 1 73 ? 58.491 -28.389 -29.169 1.00 55.34 73 ASP A CA 1
ATOM 506 C C . ASP A 1 73 ? 58.301 -26.991 -29.824 1.00 55.34 73 ASP A C 1
ATOM 508 O O . ASP A 1 73 ? 57.880 -26.831 -30.968 1.00 55.34 73 ASP A O 1
ATOM 512 N N . ASP A 1 74 ? 58.814 -25.995 -29.088 1.00 50.09 74 ASP A N 1
ATOM 513 C CA . ASP A 1 74 ? 59.892 -25.048 -29.444 1.00 50.09 74 ASP A CA 1
ATOM 514 C C . ASP A 1 74 ? 59.884 -24.205 -30.752 1.00 50.09 74 ASP A C 1
ATOM 516 O O . ASP A 1 74 ? 60.413 -24.596 -31.795 1.00 50.09 74 ASP A O 1
ATOM 520 N N . GLY A 1 75 ? 59.534 -22.915 -30.581 1.00 49.62 75 GLY A N 1
ATOM 521 C CA . GLY A 1 75 ? 60.421 -21.759 -30.862 1.00 49.62 75 GLY A CA 1
ATOM 522 C C . GLY A 1 75 ? 60.044 -20.787 -32.011 1.00 49.62 75 GLY A C 1
ATOM 523 O O . GLY A 1 75 ? 59.307 -21.171 -32.917 1.00 49.62 75 GLY A O 1
ATOM 524 N N . PRO A 1 76 ? 60.598 -19.542 -32.072 1.00 56.47 76 PRO A N 1
ATOM 525 C CA . PRO A 1 76 ? 61.418 -18.821 -31.093 1.00 56.47 76 PRO A CA 1
ATOM 526 C C . PRO A 1 76 ? 60.799 -17.499 -30.579 1.00 56.47 76 PRO A C 1
ATOM 528 O O . PRO A 1 76 ? 59.945 -16.870 -31.203 1.00 56.47 76 PRO A O 1
ATOM 531 N N . SER A 1 77 ? 61.335 -17.066 -29.442 1.00 50.88 77 SER A N 1
ATOM 532 C CA . SER A 1 77 ? 61.039 -15.860 -28.675 1.00 50.88 77 SER A CA 1
ATOM 533 C C . SER A 1 77 ? 61.162 -14.545 -29.457 1.00 50.88 77 SER A C 1
ATOM 535 O O . SER A 1 77 ? 62.196 -14.264 -30.069 1.00 50.88 77 SER A O 1
ATOM 537 N N . ILE A 1 78 ? 60.145 -13.690 -29.320 1.00 53.53 78 ILE A N 1
ATOM 538 C CA . ILE A 1 78 ? 60.332 -12.239 -29.249 1.00 53.53 78 ILE A CA 1
ATOM 539 C C . ILE A 1 78 ? 59.883 -11.781 -27.858 1.00 53.53 78 ILE A C 1
ATOM 541 O O . ILE A 1 78 ? 58.703 -11.803 -27.528 1.00 53.53 78 ILE A O 1
ATOM 545 N N . ASP A 1 79 ? 60.845 -11.425 -27.015 1.00 49.78 79 ASP A N 1
ATOM 546 C CA . ASP A 1 79 ? 60.594 -10.815 -25.714 1.00 49.78 79 ASP A CA 1
ATOM 547 C C . ASP A 1 79 ? 60.025 -9.402 -25.903 1.00 49.78 79 ASP A C 1
ATOM 549 O O . ASP A 1 79 ? 60.726 -8.506 -26.379 1.00 49.78 79 ASP A O 1
ATOM 553 N N . LEU A 1 80 ? 58.766 -9.200 -25.508 1.00 48.38 80 LEU A N 1
ATOM 554 C CA . LEU A 1 80 ? 58.201 -7.891 -25.182 1.00 48.38 80 LEU A CA 1
ATOM 555 C C . LEU A 1 80 ? 57.399 -8.014 -23.878 1.00 48.38 80 LEU A C 1
ATOM 557 O O . LEU A 1 80 ? 56.240 -8.405 -23.872 1.00 48.38 80 LEU A O 1
ATOM 561 N N . ASP A 1 81 ? 58.120 -7.752 -22.790 1.00 51.75 81 ASP A N 1
ATOM 562 C CA . ASP A 1 81 ? 57.720 -7.171 -21.503 1.00 51.75 81 ASP A CA 1
ATOM 563 C C . ASP A 1 81 ? 56.209 -7.017 -21.208 1.00 51.75 81 ASP A C 1
ATOM 565 O O . ASP A 1 81 ? 55.511 -6.245 -21.866 1.00 51.75 81 ASP A O 1
ATOM 569 N N . GLY A 1 82 ? 55.744 -7.672 -20.134 1.00 44.53 82 GLY A N 1
ATOM 570 C CA . GLY A 1 82 ? 54.486 -7.340 -19.454 1.00 44.53 82 GLY A CA 1
ATOM 571 C C . GLY A 1 82 ? 53.652 -8.548 -19.029 1.00 44.53 82 GLY A C 1
ATOM 572 O O . GLY A 1 82 ? 52.651 -8.864 -19.661 1.00 44.53 82 GLY A O 1
ATOM 573 N N . GLY A 1 83 ? 54.047 -9.228 -17.950 1.00 36.78 83 GLY A N 1
ATOM 574 C CA . GLY A 1 83 ? 53.268 -10.323 -17.372 1.00 36.78 83 GLY A CA 1
ATOM 575 C C . GLY A 1 83 ? 51.915 -9.853 -16.828 1.00 36.78 83 GLY A C 1
ATOM 576 O O . GLY A 1 83 ? 51.860 -9.163 -15.813 1.00 36.78 83 GLY A O 1
ATOM 577 N N . VAL A 1 84 ? 50.840 -10.279 -17.485 1.00 48.78 84 VAL A N 1
ATOM 578 C CA . VAL A 1 84 ? 49.487 -10.392 -16.924 1.00 48.78 84 VAL A CA 1
ATOM 579 C C . VAL A 1 84 ? 49.300 -11.829 -16.407 1.00 48.78 84 VAL A C 1
ATOM 581 O O . VAL A 1 84 ? 49.646 -12.768 -17.130 1.00 48.78 84 VAL A O 1
ATOM 584 N N . PRO A 1 85 ? 48.827 -12.050 -15.166 1.00 49.62 85 PRO A N 1
ATOM 585 C CA . PRO A 1 85 ? 48.529 -13.396 -14.676 1.00 49.62 85 PRO A CA 1
ATOM 586 C C . PRO A 1 85 ? 47.280 -13.975 -15.374 1.00 49.62 85 PRO A C 1
ATOM 588 O O . PRO A 1 85 ? 46.383 -13.208 -15.719 1.00 49.62 85 PRO A O 1
ATOM 591 N N . PRO A 1 86 ? 47.189 -15.304 -15.581 1.00 52.69 86 PRO A N 1
ATOM 592 C CA . PRO A 1 86 ? 45.989 -15.946 -16.106 1.00 52.69 86 PRO A CA 1
ATOM 593 C C . PRO A 1 86 ? 45.011 -16.290 -14.969 1.00 52.69 86 PRO A C 1
ATOM 595 O O . PRO A 1 86 ? 45.396 -16.889 -13.965 1.00 52.69 86 PRO A O 1
ATOM 598 N N . GLY A 1 87 ? 43.756 -15.902 -15.164 1.00 41.12 87 GLY A N 1
ATOM 599 C CA . GLY A 1 87 ? 42.609 -16.000 -14.253 1.00 41.12 87 GLY A CA 1
ATOM 600 C C . GLY A 1 87 ? 41.798 -14.726 -14.486 1.00 41.12 87 GLY A C 1
ATOM 601 O O . GLY A 1 87 ? 42.361 -13.641 -14.427 1.00 41.12 87 GLY A O 1
ATOM 602 N N . ASP A 1 88 ? 40.545 -14.720 -14.903 1.00 40.97 88 ASP A N 1
ATOM 603 C CA . ASP A 1 88 ? 39.450 -15.675 -14.798 1.00 40.97 88 ASP A CA 1
ATOM 604 C C . ASP A 1 88 ? 38.497 -15.391 -15.982 1.00 40.97 88 ASP A C 1
ATOM 606 O O . ASP A 1 88 ? 38.671 -14.425 -16.732 1.00 40.97 88 ASP A O 1
ATOM 610 N N . ASP A 1 89 ? 37.512 -16.250 -16.172 1.00 49.28 89 ASP A N 1
ATOM 611 C CA . ASP A 1 89 ? 36.587 -16.312 -17.298 1.00 49.28 89 ASP A CA 1
ATOM 612 C C . ASP A 1 89 ? 35.913 -14.980 -17.710 1.00 49.28 89 ASP A C 1
ATOM 614 O O . ASP A 1 89 ? 35.101 -14.408 -16.994 1.00 49.28 89 ASP A O 1
ATOM 618 N N . GLY A 1 90 ? 36.177 -14.541 -18.945 1.00 50.34 90 GLY A N 1
ATOM 619 C CA . GLY A 1 90 ? 35.152 -14.024 -19.863 1.00 50.34 90 GLY A CA 1
ATOM 620 C C . GLY A 1 90 ? 34.204 -12.903 -19.413 1.00 50.34 90 GLY A C 1
ATOM 621 O O . GLY A 1 90 ? 33.032 -12.968 -19.778 1.00 50.34 90 GLY A O 1
ATOM 622 N N . LEU A 1 91 ? 34.671 -11.853 -18.730 1.00 47.28 91 LEU A N 1
ATOM 623 C CA . LEU A 1 91 ? 33.967 -10.560 -18.727 1.00 47.28 91 LEU A CA 1
ATOM 624 C C . LEU A 1 91 ? 34.586 -9.609 -19.772 1.00 47.28 91 LEU A C 1
ATOM 626 O O . LEU A 1 91 ? 35.816 -9.518 -19.845 1.00 47.28 91 LEU A O 1
ATOM 630 N N . PRO A 1 92 ? 33.782 -8.906 -20.599 1.00 52.78 92 PRO A N 1
ATOM 631 C CA . PRO A 1 92 ? 34.301 -7.827 -21.438 1.00 52.78 92 PRO A CA 1
ATOM 632 C C . PRO A 1 92 ? 34.956 -6.739 -20.561 1.00 52.78 92 PRO A C 1
ATOM 634 O O . PRO A 1 92 ? 34.601 -6.605 -19.387 1.00 52.78 92 PRO A O 1
ATOM 637 N N . PRO A 1 93 ? 35.960 -6.004 -21.084 1.00 51.16 93 PRO A N 1
ATOM 638 C CA . PRO A 1 93 ? 36.641 -4.956 -20.325 1.00 51.16 93 PRO A CA 1
ATOM 639 C C . PRO A 1 93 ? 35.617 -3.943 -19.816 1.00 51.16 93 PRO A C 1
ATOM 641 O O . PRO A 1 93 ? 34.693 -3.640 -20.549 1.00 51.16 93 PRO A O 1
ATOM 644 N N . ALA A 1 94 ? 35.799 -3.416 -18.599 1.00 50.41 94 ALA A N 1
ATOM 645 C CA . ALA A 1 94 ? 34.958 -2.351 -18.056 1.00 50.41 94 ALA A CA 1
ATOM 646 C C . ALA A 1 94 ? 34.784 -1.244 -19.107 1.00 50.41 94 ALA A C 1
ATOM 648 O O . ALA A 1 94 ? 35.732 -0.519 -19.447 1.00 50.41 94 ALA A O 1
ATOM 649 N N . ASP A 1 95 ? 33.586 -1.201 -19.675 1.00 55.50 95 ASP A N 1
ATOM 650 C CA . ASP A 1 95 ? 33.222 -0.307 -20.750 1.00 55.50 95 ASP A CA 1
ATOM 651 C C . ASP A 1 95 ? 33.309 1.108 -20.176 1.00 55.50 95 ASP A C 1
ATOM 653 O O . ASP A 1 95 ? 32.569 1.474 -19.269 1.00 55.50 95 ASP A O 1
ATOM 657 N N . ASN A 1 96 ? 34.279 1.901 -20.638 1.00 58.84 96 ASN A N 1
ATOM 658 C CA . ASN A 1 96 ? 34.426 3.303 -20.233 1.00 58.84 96 ASN A CA 1
ATOM 659 C C . ASN A 1 96 ? 33.360 4.140 -20.955 1.00 58.84 96 ASN A C 1
ATOM 661 O O . ASN A 1 96 ? 33.682 5.018 -21.756 1.00 58.84 96 ASN A O 1
ATOM 665 N N . HIS A 1 97 ? 32.094 3.794 -20.768 1.00 74.00 97 HIS A N 1
ATOM 666 C CA . HIS A 1 97 ? 30.968 4.559 -21.271 1.00 74.00 97 HIS A CA 1
ATOM 667 C C . HIS A 1 97 ? 30.676 5.632 -20.223 1.00 74.00 97 HIS A C 1
ATOM 669 O O . HIS A 1 97 ? 30.657 5.339 -19.033 1.00 74.00 97 HIS A O 1
ATOM 675 N N . GLY A 1 98 ? 30.596 6.894 -20.644 1.00 79.69 98 GLY A N 1
ATOM 676 C CA . GLY A 1 98 ? 30.371 7.994 -19.707 1.00 79.69 98 GLY A CA 1
ATOM 677 C C . GLY A 1 98 ? 28.933 8.026 -19.194 1.00 79.69 98 GLY A C 1
ATOM 678 O O . GLY A 1 98 ? 28.097 7.220 -19.607 1.00 79.69 98 GLY A O 1
ATOM 679 N N . ASP A 1 99 ? 28.660 8.997 -18.325 1.00 88.62 99 ASP A N 1
ATOM 680 C CA . ASP A 1 99 ? 27.329 9.248 -17.775 1.00 88.62 99 ASP A CA 1
ATOM 681 C C . ASP A 1 99 ? 26.263 9.327 -18.881 1.00 88.62 99 ASP A C 1
ATOM 683 O O . ASP A 1 99 ? 26.500 9.861 -19.969 1.00 88.62 99 ASP A O 1
ATOM 687 N N . CYS A 1 100 ? 25.090 8.748 -18.620 1.00 92.00 100 CYS A N 1
ATOM 688 C CA . CYS A 1 100 ? 23.993 8.707 -19.589 1.00 92.00 100 CYS A CA 1
ATOM 689 C C . CYS A 1 100 ? 23.296 10.059 -19.750 1.00 92.00 100 CYS A C 1
ATOM 691 O O . CYS A 1 100 ? 22.747 10.350 -20.815 1.00 92.00 100 CYS A O 1
ATOM 693 N N . CYS A 1 101 ? 23.307 10.885 -18.711 1.00 92.50 101 CYS A N 1
ATOM 694 C CA . CYS A 1 101 ? 22.667 12.190 -18.709 1.00 92.50 101 CYS A CA 1
ATOM 695 C C . CYS A 1 101 ? 23.539 13.296 -19.316 1.00 92.50 101 CYS A C 1
ATOM 697 O O . CYS A 1 101 ? 23.038 14.392 -19.588 1.00 92.50 101 CYS A O 1
ATOM 699 N N . GLU A 1 102 ? 24.801 13.000 -19.615 1.00 90.31 102 GLU A N 1
ATOM 700 C CA . GLU A 1 102 ? 25.723 13.895 -20.297 1.00 90.31 102 GLU A CA 1
ATOM 701 C C . GLU A 1 102 ? 26.214 13.332 -21.637 1.00 90.31 102 GLU A C 1
ATOM 703 O O . GLU A 1 102 ? 26.274 12.132 -21.882 1.00 90.31 102 GLU A O 1
ATOM 708 N N . ALA A 1 103 ? 26.590 14.233 -22.546 1.00 90.06 103 ALA A N 1
ATOM 709 C CA . ALA A 1 103 ? 27.242 13.843 -23.788 1.00 90.06 103 ALA A CA 1
ATOM 710 C C . ALA A 1 103 ? 28.653 13.328 -23.478 1.00 90.06 103 ALA A C 1
ATOM 712 O O . ALA A 1 103 ? 29.515 14.100 -23.051 1.00 90.06 103 ALA A O 1
ATOM 713 N N . ASN A 1 104 ? 28.902 12.046 -23.729 1.00 85.44 104 ASN A N 1
ATOM 714 C CA . ASN A 1 104 ? 30.188 11.415 -23.436 1.00 85.44 104 ASN A CA 1
ATOM 715 C C . ASN A 1 104 ? 31.019 11.117 -24.701 1.00 85.44 104 ASN A C 1
ATOM 717 O O . ASN A 1 104 ? 32.210 10.811 -24.600 1.00 85.44 104 ASN A O 1
ATOM 721 N N . GLY A 1 105 ? 30.427 11.253 -25.896 1.00 86.56 105 GLY A N 1
ATOM 722 C CA . GLY A 1 105 ? 31.121 11.113 -27.183 1.00 86.56 105 GLY A CA 1
ATOM 723 C C . GLY A 1 105 ? 31.608 9.696 -27.508 1.00 86.56 105 GLY A C 1
ATOM 724 O O . GLY A 1 105 ? 32.279 9.501 -28.522 1.00 86.56 105 GLY A O 1
ATOM 725 N N . SER A 1 106 ? 31.292 8.716 -26.662 1.00 88.69 106 SER A N 1
ATOM 726 C CA . SER A 1 106 ? 31.483 7.290 -26.922 1.00 88.69 106 SER A CA 1
ATOM 727 C C . SER A 1 106 ? 30.146 6.676 -27.342 1.00 88.69 106 SER A C 1
ATOM 729 O O . SER A 1 106 ? 29.105 7.230 -27.002 1.00 88.69 106 SER A O 1
ATOM 731 N N . PRO A 1 107 ? 30.126 5.568 -28.098 1.00 91.38 107 PRO A N 1
ATOM 732 C CA . PRO A 1 107 ? 28.892 4.822 -28.301 1.00 91.38 107 PRO A CA 1
ATOM 733 C C . PRO A 1 107 ? 28.389 4.287 -26.955 1.00 91.38 107 PRO A C 1
ATOM 735 O O . PRO A 1 107 ? 29.162 3.690 -26.205 1.00 91.38 107 PRO A O 1
ATOM 738 N N . GLY A 1 108 ? 27.110 4.508 -26.666 1.00 88.88 108 GLY A N 1
ATOM 739 C CA . GLY A 1 108 ? 26.469 4.071 -25.432 1.00 88.88 108 GLY A CA 1
ATOM 740 C C . GLY A 1 108 ? 26.787 4.920 -24.192 1.00 88.88 108 GLY A C 1
ATOM 741 O O . GLY A 1 108 ? 27.428 5.971 -24.249 1.00 88.88 108 GLY A O 1
ATOM 742 N N . CYS A 1 109 ? 26.294 4.466 -23.044 1.00 92.25 109 CYS A N 1
ATOM 743 C CA . CYS A 1 109 ? 26.492 5.113 -21.749 1.00 92.25 109 CYS A CA 1
ATOM 744 C C . CYS A 1 109 ? 26.590 4.064 -20.632 1.00 92.25 109 CYS A C 1
ATOM 746 O O . CYS A 1 109 ? 26.329 2.885 -20.866 1.00 92.25 109 CYS A O 1
ATOM 748 N N . GLU A 1 110 ? 26.994 4.467 -19.427 1.00 89.88 110 GLU A N 1
ATOM 749 C CA . GLU A 1 110 ? 27.291 3.528 -18.331 1.00 89.88 110 GLU A CA 1
ATOM 750 C C . GLU A 1 110 ? 26.089 2.689 -17.861 1.00 89.88 110 GLU A C 1
ATOM 752 O O . GLU A 1 110 ? 26.244 1.540 -17.444 1.00 89.88 110 GLU A O 1
ATOM 757 N N . ASN A 1 111 ? 24.871 3.229 -17.949 1.00 88.88 111 ASN A N 1
ATOM 758 C CA . ASN A 1 111 ? 23.662 2.512 -17.565 1.00 88.88 111 ASN A CA 1
ATOM 759 C C . ASN A 1 111 ? 23.103 1.741 -18.762 1.00 88.88 111 ASN A C 1
ATOM 761 O O . ASN A 1 111 ? 22.400 2.297 -19.607 1.00 88.88 111 ASN A O 1
ATOM 765 N N . LYS A 1 112 ? 23.350 0.426 -18.794 1.00 88.25 112 LYS A N 1
ATOM 766 C CA . LYS A 1 112 ? 22.949 -0.429 -19.918 1.00 88.25 112 LYS A CA 1
ATOM 767 C C . LYS A 1 112 ? 21.437 -0.484 -20.158 1.00 88.25 112 LYS A C 1
ATOM 769 O O . LYS A 1 112 ? 21.017 -0.680 -21.296 1.00 88.25 112 LYS A O 1
ATOM 774 N N . ALA A 1 113 ? 20.612 -0.314 -19.124 1.00 88.19 113 ALA A N 1
ATOM 775 C CA . ALA A 1 113 ? 19.157 -0.289 -19.281 1.00 88.19 113 ALA A CA 1
ATOM 776 C C . ALA A 1 113 ? 18.702 0.995 -19.993 1.00 88.19 113 ALA A C 1
ATOM 778 O O . ALA A 1 113 ? 17.907 0.933 -20.936 1.00 88.19 113 ALA A O 1
ATOM 779 N N . VAL A 1 114 ? 19.266 2.140 -19.594 1.00 92.88 114 VAL A N 1
ATOM 780 C CA . VAL A 1 114 ? 19.052 3.430 -20.266 1.00 92.88 114 VAL A CA 1
ATOM 781 C C . VAL A 1 114 ? 19.603 3.380 -21.687 1.00 92.88 114 VAL A C 1
ATOM 783 O O . VAL A 1 114 ? 18.899 3.753 -22.624 1.00 92.88 114 VAL A O 1
ATOM 786 N N . GLU A 1 115 ? 20.817 2.852 -21.855 1.00 93.62 115 GLU A N 1
ATOM 787 C CA . GLU A 1 115 ? 21.467 2.672 -23.148 1.00 93.62 115 GLU A CA 1
ATOM 788 C C . GLU A 1 115 ? 20.560 1.878 -24.090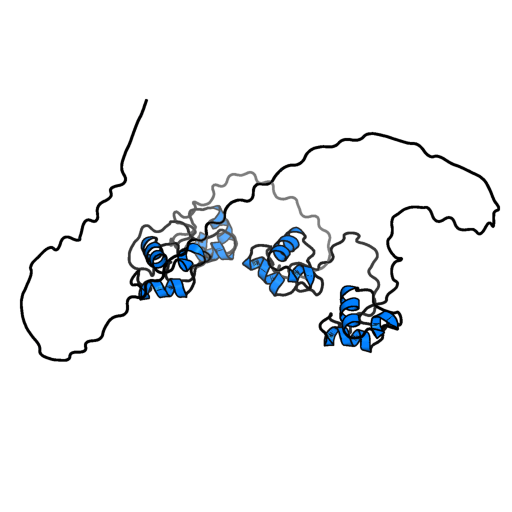 1.00 93.62 115 GLU A C 1
ATOM 790 O O . GLU A 1 115 ? 20.135 2.418 -25.102 1.00 93.62 115 GLU A O 1
ATOM 795 N N . LEU A 1 116 ? 20.162 0.651 -23.730 1.00 93.31 116 LEU A N 1
ATOM 796 C CA . LEU A 1 116 ? 19.311 -0.206 -24.566 1.00 93.31 116 LEU A CA 1
ATOM 797 C C . LEU A 1 116 ? 17.970 0.447 -24.924 1.00 93.31 116 LEU A C 1
ATOM 799 O O . LEU A 1 116 ? 17.482 0.278 -26.044 1.00 93.31 116 LEU A O 1
ATOM 803 N N . CYS A 1 117 ? 17.374 1.190 -23.992 1.00 94.38 117 CYS A N 1
ATOM 804 C CA . CYS A 1 117 ? 16.114 1.890 -24.219 1.00 94.38 117 CYS A CA 1
ATOM 805 C C . CYS A 1 117 ? 16.271 3.036 -25.230 1.00 94.38 117 CYS A C 1
ATOM 807 O O . CYS A 1 117 ? 15.468 3.155 -26.161 1.00 94.38 117 CYS A O 1
ATOM 809 N N . VAL A 1 118 ? 17.338 3.831 -25.108 1.00 94.38 118 VAL A N 1
ATOM 810 C CA . VAL A 1 118 ? 17.654 4.897 -26.066 1.00 94.38 118 VAL A CA 1
ATOM 811 C C . VAL A 1 118 ? 18.093 4.306 -27.411 1.00 94.38 118 VAL A C 1
ATOM 813 O O . VAL A 1 118 ? 17.577 4.753 -28.433 1.00 94.38 118 VAL A O 1
ATOM 816 N N . CYS A 1 119 ? 18.911 3.241 -27.436 1.00 95.19 119 CYS A N 1
ATOM 817 C CA . CYS A 1 119 ? 19.307 2.518 -28.658 1.00 95.19 119 CYS A CA 1
ATOM 818 C C . CYS A 1 119 ? 18.097 2.036 -29.459 1.00 95.19 119 CYS A C 1
ATOM 820 O O . CYS A 1 119 ? 18.110 2.035 -30.688 1.00 95.19 119 CYS A O 1
ATOM 822 N N . ALA A 1 120 ? 17.051 1.573 -28.763 1.00 94.88 120 ALA A N 1
ATOM 823 C CA . ALA A 1 120 ? 15.842 1.070 -29.403 1.00 94.88 120 ALA A CA 1
ATOM 824 C C . ALA A 1 120 ? 15.071 2.176 -30.142 1.00 94.88 120 ALA A C 1
ATOM 826 O O . ALA A 1 120 ? 14.316 1.879 -31.070 1.00 94.88 120 ALA A O 1
ATOM 827 N N . SER A 1 121 ? 15.256 3.437 -29.739 1.00 95.44 121 SER A N 1
ATOM 828 C CA . SER A 1 121 ? 14.697 4.598 -30.429 1.00 95.44 121 SER A CA 1
ATOM 829 C C . SER A 1 121 ? 15.656 5.181 -31.461 1.00 95.44 121 SER A C 1
ATOM 831 O O . SER A 1 121 ? 15.214 5.543 -32.553 1.00 95.44 121 SER A O 1
ATOM 833 N N . ASP A 1 122 ? 16.937 5.306 -31.120 1.00 95.19 122 ASP A N 1
ATOM 834 C CA . ASP A 1 122 ? 17.973 5.841 -31.994 1.00 95.19 122 ASP A CA 1
ATOM 835 C C . ASP A 1 122 ? 19.248 4.988 -31.916 1.00 95.19 122 ASP A C 1
ATOM 837 O O . ASP A 1 122 ? 20.039 5.070 -30.976 1.00 95.19 122 ASP A O 1
ATOM 841 N N . GLU A 1 123 ? 19.441 4.168 -32.949 1.00 95.50 123 GLU A N 1
ATOM 842 C CA . GLU A 1 123 ? 20.592 3.272 -33.115 1.00 95.50 123 GLU A CA 1
ATOM 843 C C . GLU A 1 123 ? 21.920 4.049 -33.157 1.00 95.50 123 GLU A C 1
ATOM 845 O O . GLU A 1 123 ? 22.969 3.534 -32.765 1.00 95.50 123 GLU A O 1
ATOM 850 N N . TRP A 1 124 ? 21.889 5.326 -33.554 1.00 93.81 124 TRP A N 1
ATOM 851 C CA . TRP A 1 124 ? 23.085 6.158 -33.634 1.00 93.81 124 TRP A CA 1
ATOM 852 C C . TRP A 1 124 ? 23.735 6.399 -32.264 1.00 93.81 124 TRP A C 1
ATOM 854 O O . TRP A 1 124 ? 24.965 6.429 -32.181 1.00 93.81 124 TRP A O 1
ATOM 864 N N . CYS A 1 125 ? 22.942 6.463 -31.189 1.00 94.06 125 CYS A N 1
ATOM 865 C CA . CYS A 1 125 ? 23.441 6.631 -29.820 1.00 94.06 125 CYS A CA 1
ATOM 866 C C . CYS A 1 125 ? 24.318 5.460 -29.348 1.00 94.06 125 CYS A C 1
ATOM 868 O O . CYS A 1 125 ? 25.125 5.621 -28.434 1.00 94.06 125 CYS A O 1
ATOM 870 N N . CYS A 1 126 ? 24.188 4.292 -29.980 1.00 92.06 126 CYS A N 1
ATOM 871 C CA . CYS A 1 126 ? 24.853 3.056 -29.561 1.00 92.06 126 CYS A CA 1
ATOM 872 C C . CYS A 1 126 ? 25.902 2.564 -30.560 1.00 92.06 126 CYS A C 1
ATOM 874 O O . CYS A 1 126 ? 26.809 1.830 -30.179 1.00 92.06 126 CYS A O 1
ATOM 876 N N . ASP A 1 127 ? 25.832 3.037 -31.806 1.00 90.25 127 ASP A N 1
ATOM 877 C CA . ASP A 1 127 ? 26.798 2.701 -32.855 1.00 90.25 127 ASP A CA 1
ATOM 878 C C . ASP A 1 127 ? 27.792 3.826 -33.169 1.00 90.25 127 ASP A C 1
ATOM 880 O O . ASP A 1 127 ? 28.850 3.568 -33.751 1.00 90.25 127 ASP A O 1
ATOM 884 N N . SER A 1 128 ? 27.457 5.081 -32.854 1.00 90.12 128 SER A N 1
ATOM 885 C CA . SER A 1 128 ? 28.262 6.245 -33.246 1.00 90.12 128 SER A CA 1
ATOM 886 C C . SER A 1 128 ? 28.762 7.042 -32.051 1.00 90.12 128 SER A C 1
ATOM 888 O O . SER A 1 128 ? 29.955 6.990 -31.755 1.00 90.12 128 SER A O 1
ATOM 890 N N . GLU A 1 129 ? 27.892 7.795 -31.386 1.00 94.06 129 GLU A N 1
ATOM 891 C CA . GLU A 1 129 ? 28.281 8.618 -30.243 1.00 94.06 129 GLU A CA 1
ATOM 892 C C . GLU A 1 129 ? 27.072 8.961 -29.374 1.00 94.06 129 GLU A C 1
ATOM 894 O O . GLU A 1 129 ? 25.959 9.155 -29.861 1.00 94.06 129 GLU A O 1
ATOM 899 N N . TRP A 1 130 ? 27.317 9.064 -28.075 1.00 93.38 130 TRP A N 1
ATOM 900 C CA . TRP A 1 130 ? 26.352 9.524 -27.100 1.00 93.38 130 TRP A CA 1
ATOM 901 C C . TRP A 1 130 ? 26.472 11.038 -26.927 1.00 93.38 130 TRP A C 1
ATOM 903 O O . TRP A 1 130 ? 27.412 11.544 -26.299 1.00 93.38 130 TRP A O 1
ATOM 913 N N . ASP A 1 131 ? 25.531 11.768 -27.524 1.00 94.12 131 ASP A N 1
ATOM 914 C CA . ASP A 1 131 ? 25.477 13.228 -27.506 1.00 94.12 131 ASP A CA 1
ATOM 915 C C . ASP A 1 131 ? 24.308 13.773 -26.655 1.00 94.12 131 ASP A C 1
ATOM 917 O O . ASP A 1 131 ? 23.566 13.041 -26.000 1.00 94.12 131 ASP A O 1
ATOM 921 N N . SER A 1 132 ? 24.116 15.097 -26.657 1.00 91.75 132 SER A N 1
ATOM 922 C CA . SER A 1 132 ? 23.021 15.730 -25.905 1.00 91.75 132 SER A CA 1
ATOM 923 C C . SER A 1 132 ? 21.623 15.357 -26.413 1.00 91.75 132 SER A C 1
ATOM 925 O O . SER A 1 132 ? 20.652 15.514 -25.674 1.00 91.75 132 SER A O 1
ATOM 927 N N . ALA A 1 133 ? 21.492 14.914 -27.668 1.00 93.19 133 ALA A N 1
ATOM 928 C CA . ALA A 1 133 ? 20.225 14.414 -28.186 1.00 93.19 133 ALA A CA 1
ATOM 929 C C . ALA A 1 133 ? 19.939 13.013 -27.627 1.00 93.19 133 ALA A C 1
ATOM 931 O O . ALA A 1 133 ? 18.807 12.768 -27.211 1.00 93.19 133 ALA A O 1
ATOM 932 N N . CYS A 1 134 ? 20.959 12.154 -27.513 1.00 94.56 134 CYS A N 1
ATOM 933 C CA . CYS A 1 134 ? 20.861 10.861 -26.825 1.00 94.56 134 CYS A CA 1
ATOM 934 C C . CYS A 1 134 ? 20.438 11.026 -25.357 1.00 94.56 134 CYS A C 1
ATOM 936 O O . CYS A 1 134 ? 19.470 10.401 -24.926 1.00 94.56 134 CYS A O 1
ATOM 938 N N . ALA A 1 135 ? 21.063 11.952 -24.622 1.00 92.50 135 ALA A N 1
ATOM 939 C CA . ALA A 1 135 ? 20.664 12.262 -23.246 1.00 92.50 135 ALA A CA 1
ATOM 940 C C . ALA A 1 135 ? 19.224 12.818 -23.152 1.00 92.50 135 ALA A C 1
ATOM 942 O O . ALA A 1 135 ? 18.470 12.470 -22.246 1.00 92.50 135 ALA A O 1
ATOM 943 N N . ALA A 1 136 ? 18.786 13.638 -24.115 1.00 91.25 136 ALA A N 1
ATOM 944 C CA . ALA A 1 136 ? 17.421 14.175 -24.136 1.00 91.25 136 ALA A CA 1
ATOM 945 C C . ALA A 1 136 ? 16.345 13.110 -24.431 1.00 91.25 136 ALA A C 1
ATOM 947 O O . ALA A 1 136 ? 15.194 13.260 -24.006 1.00 91.25 136 ALA A O 1
ATOM 948 N N . LEU A 1 137 ? 16.696 12.037 -25.149 1.00 92.75 137 LEU A N 1
ATOM 949 C CA . LEU A 1 137 ? 15.783 10.924 -25.415 1.00 92.75 137 LEU A CA 1
ATOM 950 C C . LEU A 1 137 ? 15.422 10.151 -24.145 1.00 92.75 137 LEU A C 1
ATOM 952 O O . LEU A 1 137 ? 14.333 9.583 -24.088 1.00 92.75 137 LEU A O 1
ATOM 956 N N . ILE A 1 138 ? 16.273 10.185 -23.117 1.00 94.12 138 ILE A N 1
ATOM 957 C CA . ILE A 1 138 ? 16.047 9.485 -21.851 1.00 94.12 138 ILE A CA 1
ATOM 958 C C . ILE A 1 138 ? 14.692 9.869 -21.251 1.00 94.12 138 ILE A C 1
ATOM 960 O O . ILE A 1 138 ? 13.855 9.006 -20.993 1.00 94.12 138 ILE A O 1
ATOM 964 N N . GLU A 1 139 ? 14.436 11.164 -21.090 1.00 87.50 139 GLU A N 1
ATOM 965 C CA . GLU A 1 139 ? 13.175 11.634 -20.514 1.00 87.50 139 GLU A CA 1
ATOM 966 C C . GLU A 1 139 ? 12.028 11.581 -21.523 1.00 87.50 139 GLU A C 1
ATOM 968 O O . GLU A 1 139 ? 10.891 11.276 -21.165 1.00 87.50 139 GLU A O 1
ATOM 973 N N . ALA A 1 140 ? 12.319 11.852 -22.801 1.00 88.25 140 ALA A N 1
ATOM 974 C CA . ALA A 1 140 ? 11.306 11.868 -23.854 1.00 88.25 140 ALA A CA 1
ATOM 975 C C . ALA A 1 140 ? 10.666 10.488 -24.077 1.00 88.25 140 ALA A C 1
ATOM 977 O O . ALA A 1 140 ? 9.486 10.402 -24.423 1.00 88.25 140 ALA A O 1
ATOM 978 N N . LEU A 1 141 ? 11.443 9.423 -23.880 1.00 90.50 141 LEU A N 1
ATOM 979 C CA . LEU A 1 141 ? 11.013 8.034 -24.015 1.00 90.50 141 LEU A CA 1
ATOM 980 C C . LEU A 1 141 ? 10.625 7.401 -22.672 1.00 90.50 141 LEU A C 1
ATOM 982 O O . LEU A 1 141 ? 10.069 6.305 -22.661 1.00 90.50 141 LEU A O 1
ATOM 986 N N . GLY A 1 142 ? 10.906 8.075 -21.550 1.00 88.62 142 GLY A N 1
ATOM 987 C CA . GLY A 1 142 ? 10.737 7.512 -20.210 1.00 88.62 142 GLY A CA 1
ATOM 988 C C . GLY A 1 142 ? 11.744 6.403 -19.886 1.00 88.62 142 GLY A C 1
ATOM 989 O O . GLY A 1 142 ? 11.438 5.532 -19.079 1.00 88.62 142 GLY A O 1
ATOM 990 N N . CYS A 1 143 ? 12.924 6.424 -20.513 1.00 92.06 143 CYS A N 1
ATOM 991 C CA . CYS A 1 143 ? 14.027 5.498 -20.241 1.00 92.06 143 CYS A CA 1
ATOM 992 C C . CYS A 1 143 ? 14.755 5.805 -18.919 1.00 92.06 143 CYS A C 1
ATOM 994 O O . CYS A 1 143 ? 15.500 4.964 -18.431 1.00 92.06 143 CYS A O 1
ATOM 996 N N . GLY A 1 144 ? 14.572 7.005 -18.358 1.00 87.75 144 GLY A N 1
ATOM 997 C CA . GLY A 1 144 ? 15.203 7.465 -17.119 1.00 87.75 144 GLY A CA 1
ATOM 998 C C . GLY A 1 144 ? 14.884 8.937 -16.834 1.00 87.75 144 GLY A C 1
ATOM 999 O O . GLY A 1 144 ? 14.056 9.539 -17.522 1.00 87.75 144 GLY A O 1
ATOM 1000 N N . HIS A 1 145 ? 15.543 9.525 -15.836 1.00 88.44 145 HIS A N 1
ATOM 1001 C CA . HIS A 1 145 ? 15.404 10.941 -15.487 1.00 88.44 145 HIS A CA 1
ATOM 1002 C C . HIS A 1 145 ? 16.783 11.580 -15.347 1.00 88.44 145 HIS A C 1
ATOM 1004 O O . HIS A 1 145 ? 17.638 11.039 -14.650 1.00 88.44 145 HIS A O 1
ATOM 1010 N N . CYS A 1 146 ? 16.982 12.732 -15.985 1.00 83.00 146 CYS A N 1
ATOM 1011 C CA . CYS A 1 146 ? 18.247 13.451 -15.945 1.00 83.00 146 CYS A CA 1
ATOM 1012 C C . CYS A 1 146 ? 18.043 14.768 -15.211 1.00 83.00 146 CYS A C 1
ATOM 1014 O O . CYS A 1 146 ? 17.679 15.789 -15.797 1.00 83.00 146 CYS A O 1
ATOM 1016 N N . THR A 1 147 ? 18.263 14.758 -13.896 1.00 72.62 147 THR A N 1
ATOM 1017 C CA . THR A 1 147 ? 18.216 15.991 -13.111 1.00 72.62 147 THR A CA 1
ATOM 1018 C C . THR A 1 147 ? 19.424 16.847 -13.462 1.00 72.62 147 THR A C 1
ATOM 1020 O O . THR A 1 147 ? 20.561 16.470 -13.190 1.00 72.62 147 THR A O 1
ATOM 1023 N N . ALA A 1 148 ? 19.191 18.022 -14.045 1.00 54.44 148 ALA A N 1
ATOM 1024 C CA . ALA A 1 148 ? 20.239 19.008 -14.274 1.00 54.44 148 ALA A CA 1
ATOM 1025 C C . ALA A 1 148 ? 20.774 19.506 -12.920 1.00 54.44 148 ALA A C 1
ATOM 1027 O O . ALA A 1 148 ? 20.198 20.430 -12.337 1.00 54.44 148 ALA A O 1
ATOM 1028 N N . GLY A 1 149 ? 21.834 18.886 -12.391 1.00 49.97 149 GLY A N 1
ATOM 1029 C CA . GLY A 1 149 ? 22.308 19.277 -11.066 1.00 49.97 149 GLY A CA 1
ATOM 1030 C C . GLY A 1 149 ? 23.561 18.647 -10.473 1.00 49.97 149 GLY A C 1
ATOM 1031 O O . GLY A 1 149 ? 24.103 19.302 -9.594 1.00 49.97 149 GLY A O 1
ATOM 1032 N N . ASP A 1 150 ? 24.071 17.497 -10.918 1.00 45.31 150 ASP A N 1
ATOM 1033 C CA . ASP A 1 150 ? 25.223 16.885 -10.231 1.00 45.31 150 ASP A CA 1
ATOM 1034 C C . ASP A 1 150 ? 26.346 16.515 -11.202 1.00 45.31 150 ASP A C 1
ATOM 1036 O O . ASP A 1 150 ? 26.567 15.369 -11.578 1.00 45.31 150 ASP A O 1
ATOM 1040 N N . GLY A 1 151 ? 27.074 17.548 -11.628 1.00 48.44 151 GLY A N 1
ATOM 1041 C CA . GLY A 1 151 ? 28.405 17.362 -12.185 1.00 48.44 151 GLY A CA 1
ATOM 1042 C C . GLY A 1 151 ? 29.341 16.880 -11.079 1.00 48.44 151 GLY A C 1
ATOM 1043 O O . GLY A 1 151 ? 29.869 17.705 -10.337 1.00 48.44 151 GLY A O 1
ATOM 1044 N N . GLY A 1 152 ? 29.513 15.560 -11.003 1.00 51.00 152 GLY A N 1
ATOM 1045 C CA . GLY A 1 152 ? 30.558 14.808 -10.307 1.00 51.00 152 GLY A CA 1
ATOM 1046 C C . GLY A 1 152 ? 31.316 15.515 -9.182 1.00 51.00 152 GLY A C 1
ATOM 1047 O O . GLY A 1 152 ? 32.418 16.027 -9.397 1.00 51.00 152 G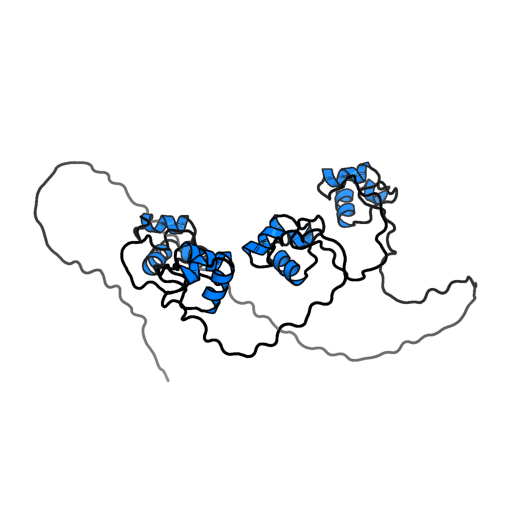LY A O 1
ATOM 1048 N N . GLU A 1 153 ? 30.808 15.409 -7.956 1.00 39.44 153 GLU A N 1
ATOM 1049 C CA . GLU A 1 153 ? 31.684 15.320 -6.789 1.00 39.44 153 GLU A CA 1
ATOM 1050 C C . GLU A 1 153 ? 32.064 13.832 -6.619 1.00 39.44 153 GLU A C 1
ATOM 1052 O O . GLU A 1 153 ? 31.178 12.996 -6.434 1.00 39.44 153 GLU A O 1
ATOM 1057 N N . PRO A 1 154 ? 33.350 13.442 -6.736 1.00 40.72 154 PRO A N 1
ATOM 1058 C CA . PRO A 1 154 ? 33.743 12.052 -6.530 1.00 40.72 154 PRO A CA 1
ATOM 1059 C C . PRO A 1 154 ? 33.392 11.619 -5.097 1.00 40.72 154 PRO A C 1
ATOM 1061 O O . PRO A 1 154 ? 33.684 12.370 -4.158 1.00 40.72 154 PRO A O 1
ATOM 1064 N N . PRO A 1 155 ? 32.804 10.422 -4.899 1.00 44.56 155 PRO A N 1
ATOM 1065 C CA . PRO A 1 155 ? 32.408 9.973 -3.574 1.00 44.56 155 PRO A CA 1
ATOM 1066 C C . PRO A 1 155 ? 33.636 9.871 -2.656 1.00 44.56 155 PRO A C 1
ATOM 1068 O O . PRO A 1 155 ? 34.726 9.490 -3.107 1.00 44.56 155 PRO A O 1
ATOM 1071 N N . PRO A 1 156 ? 33.497 10.221 -1.364 1.00 37.81 156 PRO A N 1
ATOM 1072 C CA . PRO A 1 156 ? 34.572 10.038 -0.403 1.00 37.81 156 PRO A CA 1
ATOM 1073 C C . PRO A 1 156 ? 34.980 8.556 -0.365 1.00 37.81 156 PRO A C 1
ATOM 1075 O O . PRO A 1 156 ? 34.122 7.678 -0.445 1.00 37.81 156 PRO A O 1
ATOM 1078 N N . PRO A 1 157 ? 36.281 8.241 -0.248 1.00 44.47 157 PRO A N 1
ATOM 1079 C CA . PRO A 1 157 ? 36.712 6.857 -0.215 1.00 44.47 157 PRO A CA 1
ATOM 1080 C C . PRO A 1 157 ? 36.333 6.256 1.140 1.00 44.47 157 PRO A C 1
ATOM 1082 O O . PRO A 1 157 ? 36.950 6.574 2.159 1.00 44.47 157 PRO A O 1
ATOM 1085 N N . GLY A 1 158 ? 35.334 5.379 1.143 1.00 36.00 158 GLY A N 1
ATOM 1086 C CA . GLY A 1 158 ? 35.031 4.511 2.275 1.00 36.00 158 GLY A CA 1
ATOM 1087 C C . GLY A 1 158 ? 33.587 4.029 2.271 1.00 36.00 158 GLY A C 1
ATOM 1088 O O . GLY A 1 158 ? 32.682 4.849 2.377 1.00 36.00 158 GLY A O 1
ATOM 1089 N N . GLY A 1 159 ? 33.398 2.710 2.200 1.00 34.19 159 GLY A N 1
ATOM 1090 C CA . GLY A 1 159 ? 32.096 2.074 2.393 1.00 34.19 159 GLY A CA 1
ATOM 1091 C C . GLY A 1 159 ? 31.782 1.008 1.356 1.00 34.19 159 GLY A C 1
ATOM 1092 O O . GLY A 1 159 ? 30.799 1.106 0.636 1.00 34.19 159 GLY A O 1
ATOM 1093 N N . ASP A 1 160 ? 32.650 0.017 1.244 1.00 48.75 160 ASP A N 1
ATOM 1094 C CA . ASP A 1 160 ? 32.365 -1.290 0.670 1.00 48.75 160 ASP A CA 1
ATOM 1095 C C . ASP A 1 160 ? 31.260 -2.007 1.463 1.00 48.75 160 ASP A C 1
ATOM 1097 O O . ASP A 1 160 ? 31.567 -2.837 2.299 1.00 48.75 160 ASP A O 1
ATOM 1101 N N . ASP A 1 161 ? 29.991 -1.706 1.178 1.00 43.72 161 ASP A N 1
ATOM 1102 C CA . ASP A 1 161 ? 28.841 -2.579 1.451 1.00 43.72 161 ASP A CA 1
ATOM 1103 C C . ASP A 1 161 ? 27.766 -2.278 0.392 1.00 43.72 161 ASP A C 1
ATOM 1105 O O . ASP A 1 161 ? 27.240 -1.173 0.310 1.00 43.72 161 ASP A O 1
ATOM 1109 N N . GLY A 1 162 ? 27.506 -3.238 -0.498 1.00 47.34 162 GLY A N 1
ATOM 1110 C CA . GLY A 1 162 ? 26.679 -3.075 -1.698 1.00 47.34 162 GLY A CA 1
ATOM 1111 C C . GLY A 1 162 ? 25.181 -2.882 -1.442 1.00 47.34 162 GLY A C 1
ATOM 1112 O O . GLY A 1 162 ? 24.393 -3.740 -1.828 1.00 47.34 162 GLY A O 1
ATOM 1113 N N . ALA A 1 163 ? 24.782 -1.751 -0.864 1.00 48.91 163 ALA A N 1
ATOM 1114 C CA . ALA A 1 163 ? 23.401 -1.280 -0.856 1.00 48.91 163 ALA A CA 1
ATOM 1115 C C . ALA A 1 163 ? 23.183 -0.381 -2.082 1.00 48.91 163 ALA A C 1
ATOM 1117 O O . ALA A 1 163 ? 23.659 0.750 -2.141 1.00 48.91 163 ALA A O 1
ATOM 1118 N N . SER A 1 164 ? 22.507 -0.906 -3.104 1.00 56.12 164 SER A N 1
ATOM 1119 C CA . SER A 1 164 ? 22.095 -0.118 -4.280 1.00 56.12 164 SER A CA 1
ATOM 1120 C C . SER A 1 164 ? 20.704 0.508 -4.108 1.00 56.12 164 SER A C 1
ATOM 1122 O O . SER A 1 164 ? 20.092 0.881 -5.102 1.00 56.12 164 SER A O 1
ATOM 1124 N N . GLY A 1 165 ? 20.224 0.634 -2.869 1.00 61.16 165 GLY A N 1
ATOM 1125 C CA . GLY A 1 165 ? 18.954 1.258 -2.506 1.00 61.16 165 GLY A CA 1
ATOM 1126 C C . GLY A 1 165 ? 19.180 2.425 -1.542 1.00 61.16 165 GLY A C 1
ATOM 1127 O O . GLY A 1 165 ? 20.158 2.435 -0.797 1.00 61.16 165 GLY A O 1
ATOM 1128 N N . GLY A 1 166 ? 18.327 3.447 -1.609 1.00 78.75 166 GLY A N 1
ATOM 1129 C CA . GLY A 1 166 ? 18.281 4.513 -0.608 1.00 78.75 166 GLY A CA 1
ATOM 1130 C C . GLY A 1 166 ? 17.440 4.094 0.600 1.00 78.75 166 GLY A C 1
ATOM 1131 O O . GLY A 1 166 ? 16.988 2.957 0.672 1.00 78.75 166 GLY A O 1
ATOM 1132 N N . GLU A 1 167 ? 17.222 5.031 1.525 1.00 89.12 167 GLU A N 1
ATOM 1133 C CA . GLU A 1 167 ? 16.437 4.810 2.749 1.00 89.12 167 GLU A CA 1
ATOM 1134 C C . GLU A 1 167 ? 15.040 4.248 2.440 1.00 89.12 167 GLU A C 1
ATOM 1136 O O . GLU A 1 167 ? 14.247 4.917 1.772 1.00 89.12 167 GLU A O 1
ATOM 1141 N N . CYS A 1 168 ? 14.693 3.074 2.979 1.00 89.94 168 CYS A N 1
ATOM 1142 C CA . CYS A 1 168 ? 13.401 2.411 2.723 1.00 89.94 168 CYS A CA 1
ATOM 1143 C C . CYS A 1 168 ? 12.172 3.284 3.040 1.00 89.94 168 CYS A C 1
ATOM 1145 O O . CYS A 1 168 ? 11.117 3.135 2.423 1.00 89.94 168 CYS A O 1
ATOM 1147 N N . CYS A 1 169 ? 12.296 4.238 3.961 1.00 88.88 169 CYS A N 1
ATOM 1148 C CA . CYS A 1 169 ? 11.215 5.148 4.343 1.00 88.88 169 CYS A CA 1
ATOM 1149 C C . CYS A 1 169 ? 11.161 6.466 3.566 1.00 88.88 169 CYS A C 1
ATOM 1151 O O . CYS A 1 169 ? 10.309 7.314 3.846 1.00 88.88 169 CYS A O 1
ATOM 1153 N N . SER A 1 170 ? 12.024 6.633 2.568 1.00 87.38 170 SER A N 1
ATOM 1154 C CA . SER A 1 170 ? 12.115 7.844 1.760 1.00 87.38 170 SER A CA 1
ATOM 1155 C C . SER A 1 170 ? 11.991 7.503 0.284 1.00 87.38 170 SER A C 1
ATOM 1157 O O . SER A 1 170 ? 12.581 6.548 -0.201 1.00 87.38 170 SER A O 1
ATOM 1159 N N . GLU A 1 171 ? 11.246 8.307 -0.473 1.00 88.81 171 GLU A N 1
ATOM 1160 C CA . GLU A 1 171 ? 11.216 8.153 -1.928 1.00 88.81 171 GLU A CA 1
ATOM 1161 C C . GLU A 1 171 ? 12.606 8.404 -2.517 1.00 88.81 171 GLU A C 1
ATOM 1163 O O . GLU A 1 171 ? 13.249 9.413 -2.211 1.00 88.81 171 GLU A O 1
ATOM 1168 N N . HIS A 1 172 ? 13.048 7.534 -3.419 1.00 85.19 172 HIS A N 1
ATOM 1169 C CA . HIS A 1 172 ? 14.318 7.707 -4.100 1.00 85.19 172 HIS A CA 1
ATOM 1170 C C . HIS A 1 172 ? 14.319 7.079 -5.495 1.00 85.19 172 HIS A C 1
ATOM 1172 O O . HIS A 1 172 ? 13.538 6.198 -5.845 1.00 85.19 172 HIS A O 1
ATOM 1178 N N . SER A 1 173 ? 15.225 7.560 -6.342 1.00 83.88 173 SER A N 1
ATOM 1179 C CA . SER A 1 173 ? 15.248 7.143 -7.750 1.00 83.88 173 SER A CA 1
ATOM 1180 C C . SER A 1 173 ? 15.912 5.783 -7.968 1.00 83.88 173 SER A C 1
ATOM 1182 O O . SER A 1 173 ? 15.676 5.170 -9.004 1.00 83.88 173 SER A O 1
ATOM 1184 N N . ALA A 1 174 ? 16.715 5.306 -7.011 1.00 83.38 174 ALA A N 1
ATOM 1185 C CA . ALA A 1 174 ? 17.288 3.966 -7.067 1.00 83.38 174 ALA A CA 1
ATOM 1186 C C . ALA A 1 174 ? 16.200 2.884 -6.871 1.00 83.38 174 ALA A C 1
ATOM 1188 O O . ALA A 1 174 ? 15.215 3.142 -6.172 1.00 83.38 174 ALA A O 1
ATOM 1189 N N . PRO A 1 175 ? 16.331 1.708 -7.501 1.00 87.19 175 PRO A N 1
ATOM 1190 C CA . PRO A 1 175 ? 15.535 0.532 -7.167 1.00 87.19 175 PRO A CA 1
ATOM 1191 C C . PRO A 1 175 ? 15.985 -0.092 -5.837 1.00 87.19 175 PRO A C 1
ATOM 1193 O O . PRO A 1 175 ? 17.144 0.040 -5.455 1.00 87.19 175 PRO A O 1
ATOM 1196 N N . GLY A 1 176 ? 15.081 -0.811 -5.173 1.00 86.75 176 GLY A N 1
ATOM 1197 C CA . GLY A 1 176 ? 15.358 -1.462 -3.888 1.00 86.75 176 GLY A CA 1
ATOM 1198 C C . GLY A 1 176 ? 15.443 -0.463 -2.739 1.00 86.75 176 GLY A C 1
ATOM 1199 O O . GLY A 1 176 ? 15.079 0.694 -2.917 1.00 86.75 176 GLY A O 1
ATOM 1200 N N . CYS A 1 177 ? 15.896 -0.890 -1.570 1.00 91.06 177 CYS A N 1
ATOM 1201 C CA . CYS A 1 177 ? 16.193 0.003 -0.453 1.00 91.06 177 CYS A CA 1
ATOM 1202 C C . CYS A 1 177 ? 17.315 -0.587 0.419 1.00 91.06 177 CYS A C 1
ATOM 1204 O O . CYS A 1 177 ? 17.776 -1.701 0.188 1.00 91.06 177 CYS A O 1
ATOM 1206 N N . ASP A 1 178 ? 17.840 0.163 1.379 1.00 88.81 178 ASP A N 1
ATOM 1207 C CA . ASP A 1 178 ? 19.028 -0.233 2.149 1.00 88.81 178 ASP A CA 1
ATOM 1208 C C . ASP A 1 178 ? 18.790 -1.345 3.193 1.00 88.81 178 ASP A C 1
ATOM 1210 O O . ASP A 1 178 ? 19.753 -1.938 3.687 1.00 88.81 178 ASP A O 1
ATOM 1214 N N . GLU A 1 179 ? 17.533 -1.689 3.490 1.00 86.81 179 GLU A N 1
ATOM 1215 C CA . GLU A 1 179 ? 17.166 -2.778 4.402 1.00 86.81 179 GLU A CA 1
ATOM 1216 C C . GLU A 1 179 ? 16.710 -4.022 3.609 1.00 86.81 179 GLU A C 1
ATOM 1218 O O . GLU A 1 179 ? 15.574 -4.076 3.131 1.00 86.81 179 GLU A O 1
ATOM 1223 N N . PRO A 1 180 ? 17.548 -5.067 3.471 1.00 83.38 180 PRO A N 1
ATOM 1224 C CA . PRO A 1 180 ? 17.300 -6.172 2.541 1.00 83.38 180 PRO A CA 1
ATOM 1225 C C . PRO A 1 180 ? 16.075 -7.025 2.904 1.00 83.38 180 PRO A C 1
ATOM 1227 O O . PRO A 1 180 ? 15.440 -7.594 2.012 1.00 83.38 180 PRO A O 1
ATOM 1230 N N . GLU A 1 181 ? 15.715 -7.140 4.189 1.00 84.81 181 GLU A N 1
ATOM 1231 C CA . GLU A 1 181 ? 14.473 -7.812 4.592 1.00 84.81 181 GLU A CA 1
ATOM 1232 C C . GLU A 1 181 ? 13.221 -7.018 4.189 1.00 84.81 181 GLU A C 1
ATOM 1234 O O . GLU A 1 181 ? 12.231 -7.609 3.743 1.00 84.81 181 GLU A O 1
ATOM 1239 N N . VAL A 1 182 ? 13.278 -5.690 4.316 1.00 89.62 182 VAL A N 1
ATOM 1240 C CA . VAL A 1 182 ? 12.199 -4.769 3.939 1.00 89.62 182 VAL A CA 1
ATOM 1241 C C . VAL A 1 182 ? 12.062 -4.731 2.421 1.00 89.62 182 VAL A C 1
ATOM 1243 O O . VAL A 1 182 ? 10.964 -4.924 1.892 1.00 89.62 182 VAL A O 1
ATOM 1246 N N . GLU A 1 183 ? 13.188 -4.583 1.721 1.00 90.31 183 GLU A N 1
ATOM 1247 C CA . GLU A 1 183 ? 13.275 -4.652 0.268 1.00 90.31 183 GLU A CA 1
ATOM 1248 C C . GLU A 1 183 ? 12.639 -5.951 -0.233 1.00 90.31 183 GLU A C 1
ATOM 1250 O O . GLU A 1 183 ? 11.686 -5.895 -1.003 1.00 90.31 183 GLU A O 1
ATOM 1255 N N . ALA A 1 184 ? 13.069 -7.121 0.250 1.00 89.31 184 ALA A N 1
ATOM 1256 C CA . ALA A 1 184 ? 12.548 -8.404 -0.223 1.00 89.31 184 ALA A CA 1
ATOM 1257 C C . ALA A 1 184 ? 11.025 -8.547 -0.036 1.00 89.31 184 ALA A C 1
ATOM 1259 O O . ALA A 1 184 ? 10.351 -9.131 -0.892 1.00 89.31 184 ALA A O 1
ATOM 1260 N N . CYS A 1 185 ? 10.478 -8.016 1.061 1.00 92.19 185 CYS A N 1
ATOM 1261 C CA . CYS A 1 185 ? 9.039 -8.008 1.314 1.00 92.19 185 CYS A CA 1
ATOM 1262 C C . CYS A 1 185 ? 8.300 -7.111 0.314 1.00 92.19 185 CYS A C 1
ATOM 1264 O O . CYS A 1 185 ? 7.348 -7.561 -0.329 1.00 92.19 185 CYS A O 1
ATOM 1266 N N . VAL A 1 186 ? 8.774 -5.877 0.122 1.00 91.88 186 VAL A N 1
ATOM 1267 C CA . VAL A 1 186 ? 8.174 -4.932 -0.829 1.00 91.88 186 VAL A CA 1
ATOM 1268 C C . VAL A 1 186 ? 8.322 -5.438 -2.266 1.00 91.88 186 VAL A C 1
ATOM 1270 O O . VAL A 1 186 ? 7.336 -5.427 -2.997 1.00 91.88 186 VAL A O 1
ATOM 1273 N N . CYS A 1 187 ? 9.478 -5.984 -2.659 1.00 92.06 187 CYS A N 1
ATOM 1274 C CA . CYS A 1 187 ? 9.700 -6.571 -3.987 1.00 92.06 187 CYS A CA 1
ATOM 1275 C C . CYS A 1 187 ? 8.741 -7.726 -4.292 1.00 92.06 187 CYS A C 1
ATOM 1277 O O . CYS A 1 187 ? 8.356 -7.928 -5.444 1.00 92.06 187 CYS A O 1
ATOM 1279 N N . ALA A 1 188 ? 8.388 -8.526 -3.280 1.00 91.88 188 ALA A N 1
ATOM 1280 C CA . ALA A 1 188 ? 7.479 -9.655 -3.453 1.00 91.88 188 ALA A CA 1
ATOM 1281 C C . ALA A 1 188 ? 6.035 -9.207 -3.735 1.00 91.88 188 ALA A C 1
ATOM 1283 O O . ALA A 1 188 ? 5.270 -9.965 -4.335 1.00 91.88 188 ALA A O 1
ATOM 1284 N N . ILE A 1 189 ? 5.671 -7.997 -3.304 1.00 92.94 189 ILE A N 1
ATOM 1285 C CA . ILE A 1 189 ? 4.327 -7.427 -3.444 1.00 92.94 189 ILE A CA 1
ATOM 1286 C C . ILE A 1 189 ? 4.266 -6.521 -4.675 1.00 92.94 189 ILE A C 1
ATOM 1288 O O . ILE A 1 189 ? 3.419 -6.719 -5.543 1.00 92.94 189 ILE A O 1
ATOM 1292 N N . GLU A 1 190 ? 5.200 -5.577 -4.775 1.00 92.62 190 GLU A N 1
ATOM 1293 C CA . GLU A 1 190 ? 5.329 -4.605 -5.857 1.00 92.62 190 GLU A CA 1
ATOM 1294 C C . GLU A 1 190 ? 6.729 -4.707 -6.497 1.00 92.62 190 GLU A C 1
ATOM 1296 O O . GLU A 1 190 ? 7.648 -3.970 -6.128 1.00 92.62 190 GLU A O 1
ATOM 1301 N N . PRO A 1 191 ? 6.907 -5.578 -7.511 1.00 90.81 191 PRO A N 1
ATOM 1302 C CA . PRO A 1 191 ? 8.192 -5.771 -8.197 1.00 90.81 191 PRO A CA 1
ATOM 1303 C C . PRO A 1 191 ? 8.793 -4.479 -8.771 1.00 90.81 191 PRO A C 1
ATOM 1305 O O . PRO A 1 191 ? 10.007 -4.306 -8.818 1.00 90.81 191 PRO A O 1
ATOM 1308 N N . PHE A 1 192 ? 7.941 -3.514 -9.135 1.00 88.81 192 PHE A N 1
ATOM 1309 C CA . PHE A 1 192 ? 8.353 -2.207 -9.653 1.00 88.81 192 PHE A CA 1
ATOM 1310 C C . PHE A 1 192 ? 9.278 -1.431 -8.694 1.00 88.81 192 PHE A C 1
ATOM 1312 O O . PHE A 1 192 ? 10.140 -0.675 -9.152 1.00 88.81 192 PHE A O 1
ATOM 1319 N N . CYS A 1 193 ? 9.141 -1.643 -7.382 1.00 92.06 193 CYS A N 1
ATOM 1320 C CA . CYS A 1 193 ? 9.989 -1.017 -6.366 1.00 92.06 193 CYS A CA 1
ATOM 1321 C C . CYS A 1 193 ? 11.455 -1.459 -6.461 1.00 92.06 193 CYS A C 1
ATOM 1323 O O . CYS A 1 193 ? 12.351 -0.697 -6.109 1.00 92.06 193 CYS A O 1
ATOM 1325 N N . CYS A 1 194 ? 11.697 -2.650 -7.009 1.00 90.19 194 CYS A N 1
ATOM 1326 C CA . CYS A 1 194 ? 13.016 -3.277 -7.104 1.00 90.19 194 CYS A CA 1
ATOM 1327 C C . CYS A 1 194 ? 13.524 -3.373 -8.547 1.00 90.19 194 CYS A C 1
ATOM 1329 O O . CYS A 1 194 ? 14.718 -3.533 -8.776 1.00 90.19 194 CYS A O 1
ATOM 1331 N N . ASP A 1 195 ? 12.632 -3.209 -9.525 1.00 85.38 195 ASP A N 1
ATOM 1332 C CA . ASP A 1 195 ? 12.978 -3.206 -10.947 1.00 85.38 195 ASP A CA 1
ATOM 1333 C C . ASP A 1 195 ? 13.117 -1.795 -11.534 1.00 85.38 195 ASP A C 1
ATOM 1335 O O . ASP A 1 195 ? 13.660 -1.631 -12.627 1.00 85.38 195 ASP A O 1
ATOM 1339 N N . THR A 1 196 ? 12.558 -0.763 -10.891 1.00 82.81 196 THR A N 1
ATOM 1340 C CA . THR A 1 196 ? 12.480 0.574 -11.504 1.00 82.81 196 THR A CA 1
ATOM 1341 C C . THR A 1 196 ? 12.848 1.708 -10.562 1.00 82.81 196 THR A C 1
ATOM 1343 O O . THR A 1 196 ? 13.758 2.465 -10.889 1.00 82.81 196 THR A O 1
ATOM 1346 N N . ARG A 1 197 ? 12.133 1.884 -9.446 1.00 89.38 197 ARG A N 1
ATOM 1347 C CA . ARG A 1 197 ? 12.429 2.942 -8.464 1.00 89.38 197 ARG A CA 1
ATOM 1348 C C . ARG A 1 197 ? 11.641 2.765 -7.179 1.00 89.38 197 ARG A C 1
ATOM 1350 O O . ARG A 1 197 ? 10.501 2.295 -7.209 1.00 89.38 197 ARG A O 1
ATOM 1357 N N . TRP A 1 198 ? 12.171 3.319 -6.102 1.00 90.62 198 TRP A N 1
ATOM 1358 C CA . TRP A 1 198 ? 11.477 3.417 -4.829 1.00 90.62 198 TRP A CA 1
ATOM 1359 C C . TRP A 1 198 ? 10.611 4.685 -4.735 1.00 90.62 198 TRP A C 1
ATOM 1361 O O . TRP A 1 198 ? 11.091 5.809 -4.617 1.00 90.62 198 TRP A O 1
ATOM 1371 N N . SER A 1 199 ? 9.292 4.531 -4.830 1.00 90.75 199 SER A N 1
ATOM 1372 C CA . SER A 1 199 ? 8.332 5.652 -4.863 1.00 90.75 199 SER A CA 1
ATOM 1373 C C . SER A 1 199 ? 7.416 5.678 -3.638 1.00 90.75 199 SER A C 1
ATOM 1375 O O . SER A 1 199 ? 7.416 4.726 -2.864 1.00 90.75 199 SER A O 1
ATOM 1377 N N . ALA A 1 200 ? 6.552 6.692 -3.502 1.00 88.69 200 ALA A N 1
ATOM 1378 C CA . ALA A 1 200 ? 5.521 6.732 -2.456 1.00 88.69 200 ALA A CA 1
ATOM 1379 C C . ALA A 1 200 ? 4.621 5.486 -2.431 1.00 88.69 200 ALA A C 1
ATOM 1381 O O . ALA A 1 200 ? 4.061 5.146 -1.396 1.00 88.69 200 ALA A O 1
ATOM 1382 N N . ALA A 1 201 ? 4.459 4.794 -3.564 1.00 88.19 201 ALA A N 1
ATOM 1383 C CA . ALA A 1 201 ? 3.747 3.521 -3.581 1.00 88.19 201 ALA A CA 1
ATOM 1384 C C . ALA A 1 201 ? 4.535 2.422 -2.845 1.00 88.19 201 ALA A C 1
ATOM 1386 O O . ALA A 1 201 ? 3.938 1.631 -2.128 1.00 88.19 201 ALA A O 1
ATOM 1387 N N . CYS A 1 202 ? 5.864 2.415 -2.968 1.00 91.00 202 CYS A N 1
ATOM 1388 C CA . CYS A 1 202 ? 6.753 1.481 -2.275 1.00 91.00 202 CYS A CA 1
ATOM 1389 C C . CYS A 1 202 ? 6.755 1.738 -0.768 1.00 91.00 202 CYS A C 1
ATOM 1391 O O . CYS A 1 202 ? 6.619 0.797 0.007 1.00 91.00 202 CYS A O 1
ATOM 1393 N N . THR A 1 203 ? 6.788 3.009 -0.350 1.00 89.88 203 THR A N 1
ATOM 1394 C CA . THR A 1 203 ? 6.666 3.358 1.072 1.00 89.88 203 THR A CA 1
ATOM 1395 C C . THR A 1 203 ? 5.270 3.057 1.626 1.00 89.88 203 THR A C 1
ATOM 1397 O O . THR A 1 203 ? 5.147 2.627 2.765 1.00 89.88 203 THR A O 1
ATOM 1400 N N . ALA A 1 204 ? 4.209 3.182 0.821 1.00 86.62 204 ALA A N 1
ATOM 1401 C CA . ALA A 1 204 ? 2.855 2.803 1.235 1.00 86.62 204 ALA A CA 1
ATOM 1402 C C . ALA A 1 204 ? 2.676 1.282 1.411 1.00 86.62 204 ALA A C 1
ATOM 1404 O O . ALA A 1 204 ? 1.900 0.852 2.266 1.00 86.62 204 ALA A O 1
ATOM 1405 N N . VAL A 1 205 ? 3.390 0.455 0.635 1.00 87.06 205 VAL A N 1
ATOM 1406 C CA . VAL A 1 205 ? 3.372 -1.010 0.808 1.00 87.06 205 VAL A CA 1
ATOM 1407 C C . VAL A 1 205 ? 3.904 -1.408 2.186 1.00 87.06 205 VAL A C 1
ATOM 1409 O O . VAL A 1 205 ? 3.384 -2.359 2.767 1.00 87.06 205 VAL A O 1
ATOM 1412 N N . LEU A 1 206 ? 4.869 -0.662 2.737 1.00 88.38 206 LEU A N 1
ATOM 1413 C CA . LEU A 1 206 ? 5.423 -0.906 4.074 1.00 88.38 206 LEU A CA 1
ATOM 1414 C C . LEU A 1 206 ? 4.329 -0.941 5.139 1.00 88.38 206 LEU A C 1
ATOM 1416 O O . LEU A 1 206 ? 4.207 -1.934 5.852 1.00 88.38 206 LEU A O 1
ATOM 1420 N N . GLU A 1 207 ? 3.483 0.086 5.171 1.00 79.69 207 GLU A N 1
ATOM 1421 C CA . GLU A 1 207 ? 2.424 0.222 6.173 1.00 79.69 207 GLU A CA 1
ATOM 1422 C C . GLU A 1 207 ? 1.224 -0.690 5.883 1.00 79.69 207 GLU A C 1
ATOM 1424 O O . GLU A 1 207 ? 0.689 -1.327 6.789 1.00 79.69 207 GLU A O 1
ATOM 1429 N N . VAL A 1 208 ? 0.799 -0.788 4.616 1.00 83.56 208 VAL A N 1
ATOM 1430 C CA . VAL A 1 208 ? -0.397 -1.567 4.237 1.00 83.56 208 VAL A CA 1
ATOM 1431 C C . VAL A 1 208 ? -0.167 -3.069 4.388 1.00 83.56 208 VAL A C 1
ATOM 1433 O O . VAL A 1 208 ? -1.090 -3.802 4.750 1.00 83.56 208 VAL A O 1
ATOM 1436 N N . HIS A 1 209 ? 1.048 -3.534 4.099 1.00 86.69 209 HIS A N 1
ATOM 1437 C CA . HIS A 1 209 ? 1.386 -4.954 4.104 1.00 86.69 209 HIS A CA 1
ATOM 1438 C C . HIS A 1 209 ? 2.312 -5.364 5.253 1.00 86.69 209 HIS A C 1
ATOM 1440 O O . HIS A 1 209 ? 2.646 -6.544 5.358 1.00 86.69 209 HIS A O 1
ATOM 1446 N N . GLY A 1 210 ? 2.688 -4.427 6.128 1.00 86.94 210 GLY A N 1
ATOM 1447 C CA . GLY A 1 210 ? 3.534 -4.697 7.289 1.00 86.94 210 GLY A CA 1
ATOM 1448 C C . GLY A 1 210 ? 4.953 -5.126 6.913 1.00 86.94 210 GLY A C 1
ATOM 1449 O O . GLY A 1 210 ? 5.542 -5.948 7.611 1.00 86.94 210 GLY A O 1
ATOM 1450 N N . CYS A 1 211 ? 5.487 -4.613 5.799 1.00 87.81 211 CYS A N 1
ATOM 1451 C CA . CYS A 1 211 ? 6.871 -4.872 5.391 1.00 87.81 211 CYS A CA 1
ATOM 1452 C C . CYS A 1 211 ? 7.895 -4.031 6.180 1.00 87.81 211 CYS A C 1
ATOM 1454 O O . CYS A 1 211 ? 9.079 -4.352 6.136 1.00 87.81 211 CYS A O 1
ATOM 1456 N N . GLY A 1 212 ? 7.455 -2.991 6.899 1.00 82.69 212 GLY A N 1
ATOM 1457 C CA . GLY A 1 212 ? 8.277 -2.130 7.759 1.00 82.69 212 GLY A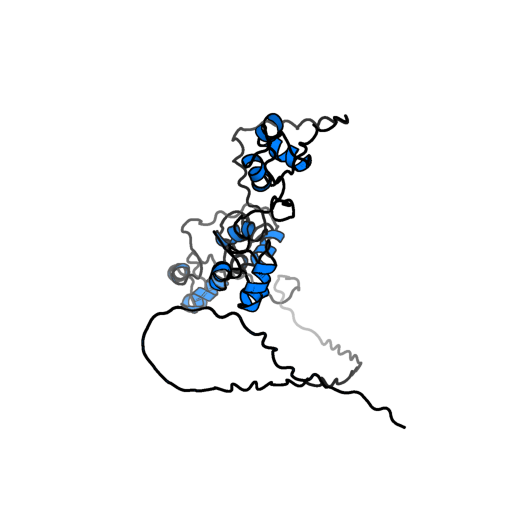 CA 1
ATOM 1458 C C . GLY A 1 212 ? 7.461 -0.960 8.330 1.00 82.69 212 GLY A C 1
ATOM 1459 O O . GLY A 1 212 ? 6.348 -0.709 7.871 1.00 82.69 212 GLY A O 1
ATOM 1460 N N . GLU A 1 213 ? 7.995 -0.245 9.324 1.00 79.62 213 GLU A N 1
ATOM 1461 C CA . GLU A 1 213 ? 7.344 0.929 9.931 1.00 79.62 213 GLU A CA 1
ATOM 1462 C C . GLU A 1 213 ? 8.155 2.199 9.668 1.00 79.62 213 GLU A C 1
ATOM 1464 O O . GLU A 1 213 ? 9.279 2.347 10.147 1.00 79.62 213 GLU A O 1
ATOM 1469 N N . CYS A 1 214 ? 7.562 3.154 8.952 1.00 75.62 214 CYS A N 1
ATOM 1470 C CA . CYS A 1 214 ? 8.183 4.447 8.695 1.00 75.62 214 CYS A CA 1
ATOM 1471 C C . CYS A 1 214 ? 7.797 5.466 9.759 1.00 75.62 214 CYS A C 1
ATOM 1473 O O . CYS A 1 214 ? 6.923 6.313 9.580 1.00 75.62 214 CYS A O 1
ATOM 1475 N N . GLY A 1 215 ? 8.476 5.381 10.901 1.00 61.31 215 GLY A N 1
ATOM 1476 C CA . GLY A 1 215 ? 8.361 6.362 11.970 1.00 61.31 215 GLY A CA 1
ATOM 1477 C C . GLY A 1 215 ? 9.153 7.628 11.650 1.00 61.31 215 GLY A C 1
ATOM 1478 O O . GLY A 1 215 ? 10.380 7.611 11.617 1.00 61.31 215 GLY A O 1
ATOM 1479 N N . ALA A 1 216 ? 8.472 8.761 11.477 1.00 47.62 216 ALA A N 1
ATOM 1480 C CA . ALA A 1 216 ? 9.123 10.060 11.586 1.00 47.62 216 ALA A CA 1
ATOM 1481 C C . ALA A 1 216 ? 9.541 10.283 13.051 1.00 47.62 216 ALA A C 1
ATOM 1483 O O . ALA A 1 216 ? 8.753 10.789 13.854 1.00 47.62 216 ALA A O 1
ATOM 1484 N N . GLU A 1 217 ? 10.775 9.933 13.418 1.00 43.47 217 GLU A N 1
ATOM 1485 C CA . GLU A 1 217 ? 11.375 10.511 14.621 1.00 43.47 217 GLU A CA 1
ATOM 1486 C C . GLU A 1 217 ? 11.406 12.046 14.447 1.00 43.47 217 GLU A C 1
ATOM 1488 O O . GLU A 1 217 ? 11.892 12.550 13.426 1.00 43.47 217 GLU A O 1
ATOM 1493 N N . PRO A 1 218 ? 10.868 12.841 15.393 1.00 46.56 218 PRO A N 1
ATOM 1494 C CA . PRO A 1 218 ? 11.022 14.290 15.344 1.00 46.56 218 PRO A CA 1
ATOM 1495 C C . PRO A 1 218 ? 12.520 14.641 15.365 1.00 46.56 218 PRO A C 1
ATOM 1497 O O . PRO A 1 218 ? 13.288 13.984 16.070 1.00 46.56 218 PRO A O 1
ATOM 1500 N N . PRO A 1 219 ? 12.962 15.679 14.626 1.00 47.34 219 PRO A N 1
ATOM 1501 C CA . PRO A 1 219 ? 14.381 15.971 14.479 1.00 47.34 219 PRO A CA 1
ATOM 1502 C C . PRO A 1 219 ? 15.036 16.166 15.853 1.00 47.34 219 PRO A C 1
ATOM 1504 O O . PRO A 1 219 ? 14.455 16.844 16.713 1.00 47.34 219 PRO A O 1
ATOM 1507 N N . PRO A 1 220 ? 16.254 15.633 16.069 1.00 50.31 220 PRO A N 1
ATOM 1508 C CA . PRO A 1 220 ? 16.958 15.834 17.322 1.00 50.31 220 PRO A CA 1
ATOM 1509 C C . PRO A 1 220 ? 17.127 17.340 17.566 1.00 50.31 220 PRO A C 1
ATOM 1511 O O . PRO A 1 220 ? 17.397 18.098 16.622 1.00 50.31 220 PRO A O 1
ATOM 1514 N N . PRO A 1 221 ? 16.984 17.820 18.815 1.00 42.97 221 PRO A N 1
ATOM 1515 C CA . PRO A 1 221 ? 17.245 19.215 19.113 1.00 42.97 221 PRO A CA 1
ATOM 1516 C C . PRO A 1 221 ? 18.687 19.531 18.712 1.00 42.97 221 PRO A C 1
ATOM 1518 O O . PRO A 1 221 ? 19.640 19.003 19.281 1.00 42.97 221 PRO A O 1
ATOM 1521 N N . SER A 1 222 ? 18.845 20.404 17.715 1.00 48.91 222 SER A N 1
ATOM 1522 C CA . SER A 1 222 ? 20.141 20.961 17.343 1.00 48.91 222 SER A CA 1
ATOM 1523 C C . SER A 1 222 ? 20.716 21.711 18.547 1.00 48.91 222 SER A C 1
ATOM 1525 O O . SER A 1 222 ? 20.314 22.833 18.856 1.00 48.91 222 SER A O 1
ATOM 1527 N N . GLY A 1 223 ? 21.645 21.068 19.246 1.00 43.97 223 GLY A N 1
ATOM 1528 C CA . GLY A 1 223 ? 22.335 21.589 20.418 1.00 43.97 223 GLY A CA 1
ATOM 1529 C C . GLY A 1 223 ? 23.676 20.883 20.543 1.00 43.97 223 GLY A C 1
ATOM 1530 O O . GLY A 1 223 ? 23.725 19.672 20.712 1.00 43.97 223 GLY A O 1
ATOM 1531 N N . GLY A 1 224 ? 24.757 21.637 20.363 1.00 40.59 224 GLY A N 1
ATOM 1532 C CA . GLY A 1 224 ? 26.096 21.104 20.150 1.00 40.59 224 GLY A CA 1
ATOM 1533 C C . GLY A 1 224 ? 26.748 20.434 21.361 1.00 40.59 224 GLY A C 1
ATOM 1534 O O . GLY A 1 224 ? 26.404 20.698 22.507 1.00 40.59 224 GLY A O 1
ATOM 1535 N N . ASP A 1 225 ? 27.731 19.601 21.022 1.00 46.38 225 ASP A N 1
ATOM 1536 C CA . ASP A 1 225 ? 28.973 19.281 21.731 1.00 46.38 225 ASP A CA 1
ATOM 1537 C C . ASP A 1 225 ? 28.998 19.450 23.261 1.00 46.38 225 ASP A C 1
ATOM 1539 O O . ASP A 1 225 ? 29.107 20.559 23.787 1.00 46.38 225 ASP A O 1
ATOM 1543 N N . SER A 1 226 ? 29.033 18.320 23.972 1.00 48.41 226 SER A N 1
ATOM 1544 C CA . SER A 1 226 ? 30.037 18.046 25.012 1.00 48.41 226 SER A CA 1
ATOM 1545 C C . SER A 1 226 ? 29.934 16.585 25.442 1.00 48.41 226 SER A C 1
ATOM 1547 O O . SER A 1 226 ? 28.903 16.151 25.952 1.00 48.41 226 SER A O 1
ATOM 1549 N N . GLY A 1 227 ? 31.020 15.833 25.255 1.00 52.12 227 GLY A N 1
ATOM 1550 C CA . GLY A 1 227 ? 31.145 14.456 25.720 1.00 52.12 227 GLY A CA 1
ATOM 1551 C C . GLY A 1 227 ? 30.828 14.316 27.211 1.00 52.12 227 GLY A C 1
ATOM 1552 O O . GLY A 1 227 ? 31.478 14.920 28.065 1.00 52.12 227 GLY A O 1
ATOM 1553 N N . GLY A 1 228 ? 29.837 13.482 27.503 1.00 40.84 228 GLY A N 1
ATOM 1554 C CA . GLY A 1 228 ? 29.483 13.029 28.837 1.00 40.84 228 GLY A CA 1
ATOM 1555 C C . GLY A 1 228 ? 28.920 11.623 28.720 1.00 40.84 228 GLY A C 1
ATOM 1556 O O . GLY A 1 228 ? 27.825 11.432 28.206 1.00 40.84 228 GLY A O 1
ATOM 1557 N N . GLU A 1 229 ? 29.709 10.646 29.147 1.00 46.72 229 GLU A N 1
ATOM 1558 C CA . GLU A 1 229 ? 29.310 9.247 29.280 1.00 46.72 229 GLU A CA 1
ATOM 1559 C C . GLU A 1 229 ? 28.012 9.164 30.115 1.00 46.72 229 GLU A C 1
ATOM 1561 O O . GLU A 1 229 ? 27.971 9.738 31.212 1.00 46.72 229 GLU A O 1
ATOM 1566 N N . PRO A 1 230 ? 26.934 8.522 29.623 1.00 58.19 230 PRO A N 1
ATOM 1567 C CA . PRO A 1 230 ? 25.714 8.383 30.404 1.00 58.19 230 PRO A CA 1
ATOM 1568 C C . PRO A 1 230 ? 25.987 7.530 31.654 1.00 58.19 230 PRO A C 1
ATOM 1570 O O . PRO A 1 230 ? 26.673 6.508 31.559 1.00 58.19 230 PRO A O 1
ATOM 1573 N N . PRO A 1 231 ? 25.475 7.913 32.840 1.00 55.97 231 PRO A N 1
ATOM 1574 C CA . PRO A 1 231 ? 25.592 7.071 34.022 1.00 55.97 231 PRO A CA 1
ATOM 1575 C C . PRO A 1 231 ? 24.858 5.740 33.787 1.00 55.97 231 PRO A C 1
ATOM 1577 O O . PRO A 1 231 ? 23.814 5.729 33.131 1.00 55.97 231 PRO A O 1
ATOM 1580 N N . PRO A 1 232 ? 25.367 4.616 34.327 1.00 50.94 232 PRO A N 1
ATOM 1581 C CA . PRO A 1 232 ? 24.686 3.333 34.212 1.00 50.94 232 PRO A CA 1
ATOM 1582 C C . PRO A 1 232 ? 23.280 3.420 34.827 1.00 50.94 232 PRO A C 1
ATOM 1584 O O . PRO A 1 232 ? 23.085 4.174 35.790 1.00 50.94 232 PRO A O 1
ATOM 1587 N N . PRO A 1 233 ? 22.307 2.648 34.309 1.00 57.56 233 PRO A N 1
ATOM 1588 C CA . PRO A 1 233 ? 20.955 2.643 34.849 1.00 57.56 233 PRO A CA 1
ATOM 1589 C C . PRO A 1 233 ? 20.997 2.298 36.344 1.00 57.56 233 PRO A C 1
ATOM 1591 O O . PRO A 1 233 ? 21.800 1.448 36.755 1.00 57.56 233 PRO A O 1
ATOM 1594 N N . PRO A 1 234 ? 20.163 2.933 37.186 1.00 47.22 234 PRO A N 1
ATOM 1595 C CA . PRO A 1 234 ? 20.048 2.511 38.566 1.00 47.22 234 PRO A CA 1
ATOM 1596 C C . PRO A 1 234 ? 19.512 1.080 38.581 1.00 47.22 234 PRO A C 1
ATOM 1598 O O . PRO A 1 234 ? 18.363 0.815 38.236 1.00 47.22 234 PRO A O 1
ATOM 1601 N N . GLY A 1 235 ? 20.372 0.151 38.995 1.00 50.28 235 GLY A N 1
ATOM 1602 C CA . GLY A 1 235 ? 19.946 -1.153 39.470 1.00 50.28 235 GLY A CA 1
ATOM 1603 C C . GLY A 1 235 ? 18.962 -0.945 40.616 1.00 50.28 235 GLY A C 1
ATOM 1604 O O . GLY A 1 235 ? 19.337 -0.454 41.681 1.00 50.28 235 GLY A O 1
ATOM 1605 N N . GLY A 1 236 ? 17.707 -1.291 40.360 1.00 38.22 236 GLY A N 1
ATOM 1606 C CA . GLY A 1 236 ? 16.602 -1.216 41.301 1.00 38.22 236 GLY A CA 1
ATOM 1607 C C . GLY A 1 236 ? 15.800 -2.504 41.250 1.00 38.22 236 GLY A C 1
ATOM 1608 O O . GLY A 1 236 ? 14.702 -2.538 40.716 1.00 38.22 236 GLY A O 1
ATOM 1609 N N . ASP A 1 237 ? 16.370 -3.566 41.812 1.00 50.19 237 ASP A N 1
ATOM 1610 C CA . ASP A 1 237 ? 15.591 -4.649 42.402 1.00 50.19 237 ASP A CA 1
ATOM 1611 C C . ASP A 1 237 ? 14.800 -4.048 43.575 1.00 50.19 237 ASP A C 1
ATOM 1613 O O . ASP A 1 237 ? 15.394 -3.613 44.564 1.00 50.19 237 ASP A O 1
ATOM 1617 N N . SER A 1 238 ? 13.481 -3.918 43.424 1.00 44.47 238 SER A N 1
ATOM 1618 C CA . SER A 1 238 ? 12.508 -3.728 44.509 1.00 44.47 238 SER A CA 1
ATOM 1619 C C . SER A 1 238 ? 11.097 -3.926 43.958 1.00 44.47 238 SER A C 1
ATOM 1621 O O . SER A 1 238 ? 10.590 -3.093 43.213 1.00 44.47 238 SER A O 1
ATOM 1623 N N . GLY A 1 239 ? 10.472 -5.040 44.341 1.00 43.94 239 GLY A N 1
ATOM 1624 C CA . GLY A 1 239 ? 9.085 -5.372 44.032 1.00 43.94 239 GLY A CA 1
ATOM 1625 C C . GLY A 1 239 ? 8.090 -4.352 44.586 1.00 43.94 239 GLY A C 1
ATOM 1626 O O . GLY A 1 239 ? 7.653 -4.460 45.732 1.00 43.94 239 GLY A O 1
ATOM 1627 N N . GLY A 1 240 ? 7.723 -3.385 43.751 1.00 35.03 240 GLY A N 1
ATOM 1628 C CA . GLY A 1 240 ? 6.455 -2.681 43.856 1.00 35.03 240 GLY A CA 1
ATOM 1629 C C . GLY A 1 240 ? 5.412 -3.494 43.106 1.00 35.03 240 GLY A C 1
ATOM 1630 O O . GLY A 1 240 ? 5.564 -3.741 41.914 1.00 35.03 240 GLY A O 1
ATOM 1631 N N . GLU A 1 241 ? 4.398 -3.957 43.825 1.00 45.06 241 GLU A N 1
ATOM 1632 C CA . GLU A 1 241 ? 3.162 -4.457 43.231 1.00 45.06 241 GLU A CA 1
ATOM 1633 C C . GLU A 1 241 ? 2.667 -3.402 42.219 1.00 45.06 241 GLU A C 1
ATOM 1635 O O . GLU A 1 241 ? 2.624 -2.220 42.591 1.00 45.06 241 GLU A O 1
ATOM 1640 N N . PRO A 1 242 ? 2.374 -3.771 40.955 1.00 53.62 242 PRO A N 1
ATOM 1641 C CA . PRO A 1 242 ? 1.739 -2.848 40.022 1.00 53.62 242 PRO A CA 1
ATOM 1642 C C . PRO A 1 242 ? 0.477 -2.259 40.677 1.00 53.62 242 PRO A C 1
ATOM 1644 O O . PRO A 1 242 ? -0.127 -2.935 41.524 1.00 53.62 242 PRO A O 1
ATOM 1647 N N . PRO A 1 243 ? 0.069 -1.018 40.344 1.00 54.34 243 PRO A N 1
ATOM 1648 C CA . PRO A 1 243 ? -1.260 -0.551 40.730 1.00 54.34 243 PRO A CA 1
ATOM 1649 C C . PRO A 1 243 ? -2.288 -1.625 40.328 1.00 54.34 243 PRO A C 1
ATOM 1651 O O . PRO A 1 243 ? -2.051 -2.334 39.347 1.00 54.34 243 PRO A O 1
ATOM 1654 N N . PRO A 1 244 ? -3.361 -1.841 41.112 1.00 56.31 244 PRO A N 1
ATOM 1655 C CA . PRO A 1 244 ? -4.388 -2.790 40.712 1.00 56.31 244 PRO A CA 1
ATOM 1656 C C . PRO A 1 244 ? -4.880 -2.347 39.335 1.00 56.31 244 PRO A C 1
ATOM 1658 O O . PRO A 1 244 ? -5.468 -1.273 39.243 1.00 56.31 244 PRO A O 1
ATOM 1661 N N . GLY A 1 245 ? -4.559 -3.132 38.301 1.00 58.56 245 GLY A N 1
ATOM 1662 C CA . GLY A 1 245 ? -5.058 -2.888 36.955 1.00 58.56 245 GLY A CA 1
ATOM 1663 C C . GLY A 1 245 ? -6.571 -2.763 37.026 1.00 58.56 245 GLY A C 1
ATOM 1664 O O . GLY A 1 245 ? -7.204 -3.433 37.857 1.00 58.56 245 GLY A O 1
ATOM 1665 N N . GLY A 1 246 ? -7.132 -1.845 36.245 1.00 64.75 246 GLY A N 1
ATOM 1666 C CA . GLY A 1 246 ? -8.580 -1.662 36.202 1.00 64.75 246 GLY A CA 1
ATOM 1667 C C . GLY A 1 246 ? -9.275 -3.008 35.974 1.00 64.75 246 GLY A C 1
ATOM 1668 O O . GLY A 1 246 ? -8.799 -3.849 35.226 1.00 64.75 246 GLY A O 1
ATOM 1669 N N . ASP A 1 247 ? -10.411 -3.265 36.622 1.00 76.00 247 ASP A N 1
ATOM 1670 C CA . ASP A 1 247 ? -11.109 -4.557 36.493 1.00 76.00 247 ASP A CA 1
ATOM 1671 C C . ASP A 1 247 ? -11.795 -4.750 35.108 1.00 76.00 247 ASP A C 1
ATOM 1673 O O . ASP A 1 247 ? -12.599 -5.672 34.942 1.00 76.00 247 ASP A O 1
ATOM 1677 N N . GLY A 1 248 ? -11.554 -3.863 34.133 1.00 82.38 248 GLY A N 1
ATOM 1678 C CA . GLY A 1 248 ? -12.268 -3.789 32.855 1.00 82.38 248 GLY A CA 1
ATOM 1679 C C . GLY A 1 248 ? -11.389 -4.038 31.631 1.00 82.38 248 GLY A C 1
ATOM 1680 O O . GLY A 1 248 ? -10.224 -3.668 31.622 1.00 82.38 248 GLY A O 1
ATOM 1681 N N . ASP A 1 249 ? -11.993 -4.622 30.594 1.00 89.12 249 ASP A N 1
ATOM 1682 C CA . ASP A 1 249 ? -11.357 -4.965 29.314 1.00 89.12 249 ASP A CA 1
ATOM 1683 C C . ASP A 1 249 ? -10.637 -3.759 28.681 1.00 89.12 249 ASP A C 1
ATOM 1685 O O . ASP A 1 249 ? -11.249 -2.707 28.487 1.00 89.12 249 ASP A O 1
ATOM 1689 N N . CYS A 1 250 ? -9.353 -3.897 28.337 1.00 92.81 250 CYS A N 1
ATOM 1690 C CA . CYS A 1 250 ? -8.571 -2.809 27.722 1.00 92.81 250 CYS A CA 1
ATOM 1691 C C . CYS A 1 250 ? -9.103 -2.338 26.360 1.00 92.81 250 CYS A C 1
ATOM 1693 O O . CYS A 1 250 ? -8.797 -1.225 25.928 1.00 92.81 250 CYS A O 1
ATOM 1695 N N . CYS A 1 251 ? -9.905 -3.155 25.685 1.00 92.94 251 CYS A N 1
ATOM 1696 C CA . CYS A 1 251 ? -10.492 -2.865 24.385 1.00 92.94 251 CYS A CA 1
ATOM 1697 C C . CYS A 1 251 ? -11.961 -2.434 24.454 1.00 92.94 251 CYS A C 1
ATOM 1699 O O . CYS A 1 251 ? -12.613 -2.310 23.411 1.00 92.94 251 CYS A O 1
ATOM 1701 N N . ALA A 1 252 ? -12.475 -2.148 25.650 1.00 90.62 252 ALA A N 1
ATOM 1702 C CA . ALA A 1 252 ? -13.791 -1.563 25.856 1.00 90.62 252 ALA A CA 1
ATOM 1703 C C . ALA A 1 252 ? -13.723 -0.389 26.839 1.00 90.62 252 ALA A C 1
ATOM 1705 O O . ALA A 1 252 ? -12.901 -0.363 27.754 1.00 90.62 252 ALA A O 1
ATOM 1706 N N . ASP A 1 253 ? -14.615 0.590 26.679 1.00 90.19 253 ASP A N 1
ATOM 1707 C CA . ASP A 1 253 ? -14.799 1.600 27.715 1.00 90.19 253 ASP A CA 1
ATOM 1708 C C . ASP A 1 253 ? -15.315 0.923 28.992 1.00 90.19 253 ASP A C 1
ATOM 1710 O O . ASP A 1 253 ? -16.284 0.159 28.969 1.00 90.19 253 ASP A O 1
ATOM 1714 N N . ASN A 1 254 ? -14.644 1.175 30.115 1.00 83.62 254 ASN A N 1
ATOM 1715 C CA . ASN A 1 254 ? -15.014 0.576 31.398 1.00 83.62 254 ASN A CA 1
ATOM 1716 C C . ASN A 1 254 ? -15.333 1.631 32.474 1.00 83.62 254 ASN A C 1
ATOM 1718 O O . ASN A 1 254 ? -15.944 1.305 33.496 1.00 83.62 254 ASN A O 1
ATOM 1722 N N . GLY A 1 255 ? -14.996 2.904 32.227 1.00 87.44 255 GLY A N 1
ATOM 1723 C CA . GLY A 1 255 ? -15.331 4.032 33.104 1.00 87.44 255 GLY A CA 1
ATOM 1724 C C . GLY A 1 255 ? -14.639 3.990 34.471 1.00 87.44 255 GLY A C 1
ATOM 1725 O O . GLY A 1 255 ? -15.009 4.741 35.378 1.00 87.44 255 GLY A O 1
ATOM 1726 N N . THR A 1 256 ? -13.661 3.101 34.646 1.00 89.62 256 THR A N 1
ATOM 1727 C CA . THR A 1 256 ? -12.764 3.043 35.801 1.00 89.62 256 THR A CA 1
ATOM 1728 C C . THR A 1 256 ? -11.346 3.380 35.357 1.00 89.62 256 THR A C 1
ATOM 1730 O O . THR A 1 256 ? -11.039 3.207 34.184 1.00 89.62 256 THR A O 1
ATOM 1733 N N . PRO A 1 257 ? -10.481 3.915 36.228 1.00 93.25 257 PRO A N 1
ATOM 1734 C CA . PRO A 1 257 ? -9.090 4.127 35.854 1.00 93.25 257 PRO A CA 1
ATOM 1735 C C . PRO A 1 257 ? -8.389 2.788 35.581 1.00 93.25 257 PRO A C 1
ATOM 1737 O O . PRO A 1 257 ? -8.506 1.863 36.389 1.00 93.25 257 PRO A O 1
ATOM 1740 N N . GLY A 1 258 ? -7.657 2.718 34.473 1.00 91.38 258 GLY A N 1
ATOM 1741 C CA . GLY A 1 258 ? -6.904 1.541 34.046 1.00 91.38 258 GLY A CA 1
ATOM 1742 C C . GLY A 1 258 ? -7.732 0.460 33.345 1.00 91.38 258 GLY A C 1
ATOM 1743 O O . GLY A 1 258 ? -8.936 0.602 33.104 1.00 91.38 258 GLY A O 1
ATOM 1744 N N . CYS A 1 259 ? -7.068 -0.647 33.023 1.00 93.69 259 CYS A N 1
ATOM 1745 C CA . CYS A 1 259 ? -7.681 -1.819 32.407 1.00 93.69 259 CYS A CA 1
ATOM 1746 C C . CYS A 1 259 ? -7.043 -3.127 32.902 1.00 93.69 259 CYS A C 1
ATOM 1748 O O . CYS A 1 259 ? -6.107 -3.124 33.702 1.00 93.69 259 CYS A O 1
ATOM 1750 N N . ASP A 1 260 ? -7.569 -4.268 32.466 1.00 92.31 260 ASP A N 1
ATOM 1751 C CA . ASP A 1 260 ? -7.243 -5.578 33.033 1.00 92.31 260 ASP A CA 1
ATOM 1752 C C . ASP A 1 260 ? -5.873 -6.132 32.600 1.00 92.31 260 ASP A C 1
ATOM 1754 O O . ASP A 1 260 ? -5.319 -7.019 33.261 1.00 92.31 260 ASP A O 1
ATOM 1758 N N . ASP A 1 261 ? -5.287 -5.577 31.537 1.00 91.50 261 ASP A N 1
ATOM 1759 C CA . ASP A 1 261 ? -3.924 -5.865 31.093 1.00 91.50 261 ASP A CA 1
ATOM 1760 C C . ASP A 1 261 ? -2.959 -4.754 31.526 1.00 91.50 261 ASP A C 1
ATOM 1762 O O . ASP A 1 261 ? -2.871 -3.686 30.922 1.00 91.50 261 ASP A O 1
ATOM 1766 N N . ALA A 1 262 ? -2.155 -5.050 32.549 1.00 89.81 262 ALA A N 1
ATOM 1767 C CA . ALA A 1 262 ? -1.164 -4.122 33.088 1.00 89.81 262 ALA A CA 1
ATOM 1768 C C . ALA A 1 262 ? -0.105 -3.676 32.059 1.00 89.81 262 ALA A C 1
ATOM 1770 O O . ALA A 1 262 ? 0.497 -2.615 32.230 1.00 89.81 262 ALA A O 1
ATOM 1771 N N . THR A 1 263 ? 0.154 -4.466 31.011 1.00 91.19 263 THR A N 1
ATOM 1772 C CA . THR A 1 263 ? 1.109 -4.111 29.949 1.00 91.19 263 THR A CA 1
ATOM 1773 C C . THR A 1 263 ? 0.507 -3.034 29.059 1.00 91.19 263 THR A C 1
ATOM 1775 O O . THR A 1 263 ? 1.139 -1.996 28.854 1.00 91.19 263 THR A O 1
ATOM 1778 N N . ILE A 1 264 ? -0.730 -3.254 28.603 1.00 94.06 264 ILE A N 1
ATOM 1779 C CA . ILE A 1 264 ? -1.480 -2.289 27.791 1.00 94.06 264 ILE A CA 1
ATOM 1780 C C . ILE A 1 264 ? -1.723 -1.015 28.597 1.00 94.06 264 ILE A C 1
ATOM 1782 O O . ILE A 1 264 ? -1.402 0.071 28.116 1.00 94.06 264 ILE A O 1
ATOM 1786 N N . GLU A 1 265 ? -2.199 -1.151 29.838 1.00 93.94 265 GLU A N 1
ATOM 1787 C CA . GLU A 1 265 ? -2.405 -0.030 30.753 1.00 93.94 265 GLU A CA 1
ATOM 1788 C C . GLU A 1 265 ? -1.113 0.775 30.897 1.00 93.94 265 GLU A C 1
ATOM 1790 O O . GLU A 1 265 ? -1.092 1.957 30.582 1.00 93.94 265 GLU A O 1
ATOM 1795 N N . SER A 1 266 ? 0.008 0.148 31.268 1.00 94.62 266 SER A N 1
ATOM 1796 C CA . SER A 1 266 ? 1.269 0.877 31.468 1.00 94.62 266 SER A CA 1
ATOM 1797 C C . SER A 1 266 ? 1.760 1.624 30.223 1.00 94.62 266 SER A C 1
ATOM 1799 O O . SER A 1 266 ? 2.363 2.691 30.350 1.00 94.62 266 SER A O 1
ATOM 1801 N N . CYS A 1 267 ? 1.495 1.085 29.032 1.00 95.88 267 CYS A N 1
ATOM 1802 C CA . CYS A 1 267 ? 1.880 1.691 27.767 1.00 95.88 267 CYS A CA 1
ATOM 1803 C C . CYS A 1 267 ? 0.995 2.896 27.427 1.00 95.88 267 CYS A C 1
ATOM 1805 O O . CYS A 1 267 ? 1.520 3.982 27.174 1.00 95.88 267 CYS A O 1
ATOM 1807 N N . VAL A 1 268 ? -0.332 2.740 27.503 1.00 95.25 268 VAL A N 1
ATOM 1808 C CA . VAL A 1 268 ? -1.273 3.843 27.259 1.00 95.25 268 VAL A CA 1
ATOM 1809 C C . VAL A 1 268 ? -1.047 4.943 28.289 1.00 95.25 268 VAL A C 1
ATOM 1811 O O . VAL A 1 268 ? -0.896 6.103 27.929 1.00 95.25 268 VAL A O 1
ATOM 1814 N N . CYS A 1 269 ? -0.875 4.584 29.559 1.00 95.62 269 CYS A N 1
ATOM 1815 C CA . CYS A 1 269 ? -0.660 5.530 30.650 1.00 95.62 269 CYS A CA 1
ATOM 1816 C C . CYS A 1 269 ? 0.677 6.277 30.583 1.00 95.62 269 CYS A C 1
ATOM 1818 O O . CYS A 1 269 ? 0.807 7.358 31.160 1.00 95.62 269 CYS A O 1
ATOM 1820 N N . ALA A 1 270 ? 1.675 5.737 29.875 1.00 95.38 270 ALA A N 1
ATOM 1821 C CA . ALA A 1 270 ? 2.909 6.464 29.588 1.00 95.38 270 ALA A CA 1
ATOM 1822 C C . ALA A 1 270 ? 2.683 7.620 28.597 1.00 95.38 270 ALA A C 1
ATOM 1824 O O . ALA A 1 270 ? 3.437 8.596 28.625 1.00 95.38 270 ALA A O 1
ATOM 1825 N N . SER A 1 271 ? 1.652 7.516 27.752 1.00 96.12 271 SER A N 1
ATOM 1826 C CA . SER A 1 271 ? 1.249 8.550 26.798 1.00 96.12 271 SER A CA 1
ATOM 1827 C C . SER A 1 271 ? 0.149 9.458 27.359 1.00 96.12 271 SER A C 1
ATOM 1829 O O . SER A 1 271 ? 0.297 10.682 27.320 1.00 96.12 271 SER A O 1
ATOM 1831 N N . ASP A 1 272 ? -0.907 8.880 27.940 1.00 95.06 272 ASP A N 1
ATOM 1832 C CA . ASP A 1 272 ? -2.032 9.599 28.539 1.00 95.06 272 ASP A CA 1
ATOM 1833 C C . ASP A 1 272 ? -2.314 9.153 29.986 1.00 95.06 272 ASP A C 1
ATOM 1835 O O . ASP A 1 272 ? -2.912 8.112 30.270 1.00 95.06 272 ASP A O 1
ATOM 1839 N N . ALA A 1 273 ? -1.930 10.011 30.936 1.00 95.19 273 ALA A N 1
ATOM 1840 C CA . ALA A 1 273 ? -2.193 9.802 32.358 1.00 95.19 273 ALA A CA 1
ATOM 1841 C C . ALA A 1 273 ? -3.695 9.842 32.710 1.00 95.19 273 ALA A C 1
ATOM 1843 O O . ALA A 1 273 ? -4.087 9.345 33.766 1.00 95.19 273 ALA A O 1
ATOM 1844 N N . TYR A 1 274 ? -4.558 10.408 31.855 1.00 95.50 274 TYR A N 1
ATOM 1845 C CA . TYR A 1 274 ? -6.008 10.393 32.064 1.00 95.50 274 TYR A CA 1
ATOM 1846 C C . TYR A 1 274 ? -6.541 8.961 32.192 1.00 95.50 274 TYR A C 1
ATOM 1848 O O . TYR A 1 274 ? -7.357 8.696 33.080 1.00 95.50 274 TYR A O 1
ATOM 1856 N N . CYS A 1 275 ? -6.002 8.039 31.390 1.00 95.38 275 CYS A N 1
ATOM 1857 C CA . CYS A 1 275 ? -6.437 6.648 31.333 1.00 95.38 275 CYS A CA 1
ATOM 1858 C C . CYS A 1 275 ? -6.154 5.860 32.625 1.00 95.38 275 CYS A C 1
ATOM 1860 O O . CYS A 1 275 ? -6.958 5.004 32.987 1.00 95.38 275 CYS A O 1
ATOM 1862 N N . CYS A 1 276 ? -5.085 6.172 33.376 1.00 94.62 276 CYS A N 1
ATOM 1863 C CA . CYS A 1 276 ? -4.815 5.568 34.700 1.00 94.62 276 CYS A CA 1
ATOM 1864 C C . CYS A 1 276 ? -5.327 6.381 35.888 1.00 94.62 276 CYS A C 1
ATOM 1866 O O . CYS A 1 276 ? -5.532 5.815 36.962 1.00 94.62 276 CYS A O 1
ATOM 1868 N N . ASP A 1 277 ? -5.492 7.698 35.744 1.00 93.31 277 ASP A N 1
ATOM 1869 C CA . ASP A 1 277 ? -5.797 8.568 36.885 1.00 93.31 277 ASP A CA 1
ATOM 1870 C C . ASP A 1 277 ? -7.283 8.928 36.979 1.00 93.31 277 ASP A C 1
ATOM 1872 O O . ASP A 1 277 ? -7.768 9.258 38.068 1.00 93.31 277 ASP A O 1
ATOM 1876 N N . THR A 1 278 ? -8.004 8.904 35.854 1.00 92.44 278 THR A N 1
ATOM 1877 C CA . THR A 1 278 ? -9.387 9.391 35.773 1.00 92.44 278 THR A CA 1
ATOM 1878 C C . THR A 1 278 ? -10.360 8.307 35.338 1.00 92.44 278 THR A C 1
ATOM 1880 O O . THR A 1 278 ? -11.215 7.926 36.139 1.00 92.44 278 THR A O 1
ATOM 1883 N N . GLU A 1 279 ? -10.257 7.822 34.103 1.00 93.75 279 GLU A N 1
ATOM 1884 C CA . GLU A 1 279 ? -11.126 6.769 33.573 1.00 93.75 279 GLU A CA 1
ATOM 1885 C C . GLU A 1 279 ? -10.566 6.184 32.276 1.00 93.75 279 GLU A C 1
ATOM 1887 O O . GLU A 1 279 ? -9.902 6.876 31.509 1.00 93.75 279 GLU A O 1
ATOM 1892 N N . TRP A 1 280 ? -10.906 4.927 32.017 1.00 94.44 280 TRP A N 1
ATOM 1893 C CA . TRP A 1 280 ? -10.682 4.242 30.757 1.00 94.44 280 TRP A CA 1
ATOM 1894 C C . TRP A 1 280 ? -11.918 4.382 29.863 1.00 94.44 280 TRP A C 1
ATOM 1896 O O . TRP A 1 280 ? -12.942 3.713 30.070 1.00 94.44 280 TRP A O 1
ATOM 1906 N N . ASP A 1 281 ? -11.836 5.299 28.899 1.00 93.88 281 ASP A N 1
ATOM 1907 C CA . ASP A 1 281 ? -12.909 5.648 27.968 1.00 93.88 281 ASP A CA 1
ATOM 1908 C C . ASP A 1 281 ? -12.580 5.255 26.511 1.00 93.88 281 ASP A C 1
ATOM 1910 O O . ASP A 1 281 ? -11.596 4.575 26.221 1.00 93.88 281 ASP A O 1
ATOM 1914 N N . GLY A 1 282 ? -13.422 5.677 25.561 1.00 89.25 282 GLY A N 1
ATOM 1915 C CA . GLY A 1 282 ? -13.216 5.383 24.140 1.00 89.25 282 GLY A CA 1
ATOM 1916 C C . GLY A 1 282 ? -11.966 6.030 23.527 1.00 89.25 282 GLY A C 1
ATOM 1917 O O . GLY A 1 282 ? -11.505 5.561 22.486 1.00 89.25 282 GLY A O 1
ATOM 1918 N N . VAL A 1 283 ? -11.409 7.080 24.145 1.00 94.44 283 VAL A N 1
ATOM 1919 C CA . VAL A 1 283 ? -10.112 7.642 23.743 1.00 94.44 283 VAL A CA 1
ATOM 1920 C C . VAL A 1 283 ? -9.010 6.688 24.182 1.00 94.44 283 VAL A C 1
ATOM 1922 O O . VAL A 1 283 ? -8.229 6.276 23.329 1.00 94.44 283 VAL A O 1
ATOM 1925 N N . CYS A 1 284 ? -9.030 6.233 25.439 1.00 95.69 284 CYS A N 1
ATOM 1926 C CA . CYS A 1 284 ? -8.078 5.241 25.953 1.00 95.69 284 CYS A CA 1
ATOM 1927 C C . CYS A 1 284 ? -8.070 3.951 25.115 1.00 95.69 284 CYS A C 1
ATOM 1929 O O . CYS A 1 284 ? -7.007 3.459 24.747 1.00 95.69 284 CYS A O 1
ATOM 1931 N N . VAL A 1 285 ? -9.245 3.443 24.719 1.00 94.19 285 VAL A N 1
ATOM 1932 C CA . VAL A 1 285 ? -9.361 2.276 23.819 1.00 94.19 285 VAL A CA 1
ATOM 1933 C C . VAL A 1 285 ? -8.756 2.553 22.436 1.00 94.19 285 VAL A C 1
ATOM 1935 O O . VAL A 1 285 ? -8.078 1.696 21.868 1.00 94.19 285 VAL A O 1
ATOM 1938 N N . GLY A 1 286 ? -8.983 3.745 21.877 1.00 90.88 286 GLY A N 1
ATOM 1939 C CA . GLY A 1 286 ? -8.381 4.147 20.603 1.00 90.88 286 GLY A CA 1
ATOM 1940 C C . GLY A 1 286 ? -6.856 4.252 20.682 1.00 90.88 286 GLY A C 1
ATOM 1941 O O . GLY A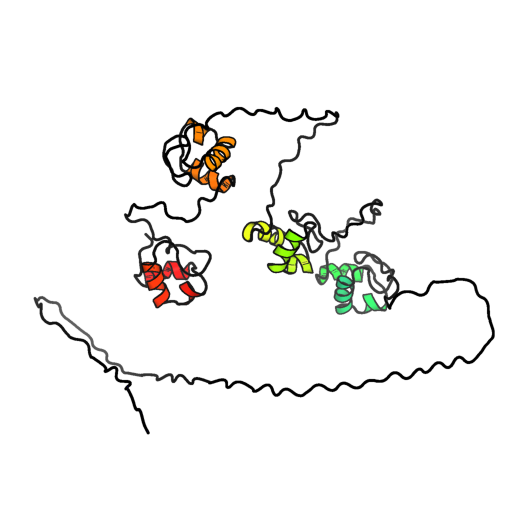 1 286 ? -6.159 3.887 19.732 1.00 90.88 286 GLY A O 1
ATOM 1942 N N . GLU A 1 287 ? -6.347 4.694 21.830 1.00 94.50 287 GLU A N 1
ATOM 1943 C CA . GLU A 1 287 ? -4.920 4.804 22.119 1.00 94.50 287 GLU A CA 1
ATOM 1944 C C . GLU A 1 287 ? -4.213 3.456 22.229 1.00 94.50 287 GLU A C 1
ATOM 1946 O O . GLU A 1 287 ? -3.054 3.357 21.831 1.00 94.50 287 GLU A O 1
ATOM 1951 N N . VAL A 1 288 ? -4.908 2.390 22.642 1.00 94.00 288 VAL A N 1
ATOM 1952 C CA . VAL A 1 288 ? -4.335 1.032 22.632 1.00 94.00 288 VAL A CA 1
ATOM 1953 C C . VAL A 1 288 ? -3.780 0.679 21.251 1.00 94.00 288 VAL A C 1
ATOM 1955 O O . VAL A 1 288 ? -2.649 0.207 21.144 1.00 94.00 288 VAL A O 1
ATOM 1958 N N . GLY A 1 289 ? -4.562 0.934 20.199 1.00 89.62 289 GLY A N 1
ATOM 1959 C CA . GLY A 1 289 ? -4.150 0.675 18.822 1.00 89.62 289 GLY A CA 1
ATOM 1960 C C . GLY A 1 289 ? -3.230 1.754 18.257 1.00 89.62 289 GLY A C 1
ATOM 1961 O O . GLY A 1 289 ? -2.239 1.427 17.610 1.00 89.62 289 GLY A O 1
ATOM 1962 N N . SER A 1 290 ? -3.532 3.035 18.494 1.00 89.12 290 SER A N 1
ATOM 1963 C CA . SER A 1 290 ? -2.780 4.137 17.873 1.00 89.12 290 SER A CA 1
ATOM 1964 C C . SER A 1 290 ? -1.367 4.309 18.435 1.00 89.12 290 SER A C 1
ATOM 1966 O O . SER A 1 290 ? -0.489 4.783 17.716 1.00 89.12 290 SER A O 1
ATOM 1968 N N . LEU A 1 291 ? -1.134 3.902 19.686 1.00 92.44 291 LEU A N 1
ATOM 1969 C CA . LEU A 1 291 ? 0.181 3.913 20.329 1.00 92.44 291 LEU A CA 1
ATOM 1970 C C . LEU A 1 291 ? 0.937 2.585 20.169 1.00 92.44 291 LEU A C 1
ATOM 1972 O O . LEU A 1 291 ? 2.042 2.449 20.689 1.00 92.44 291 LEU A O 1
ATOM 1976 N N . GLY A 1 292 ? 0.338 1.585 19.511 1.00 91.19 292 GLY A N 1
ATOM 1977 C CA . GLY A 1 292 ? 0.915 0.242 19.411 1.00 91.19 292 GLY A CA 1
ATOM 1978 C C . GLY A 1 292 ? 1.017 -0.487 20.757 1.00 91.19 292 GLY A C 1
ATOM 1979 O O . GLY A 1 292 ? 1.798 -1.427 20.893 1.00 91.19 292 GLY A O 1
ATOM 1980 N N . CYS A 1 293 ? 0.238 -0.074 21.761 1.00 93.19 293 CYS A N 1
ATOM 1981 C CA . CYS A 1 293 ? 0.215 -0.699 23.084 1.00 93.19 293 CYS A CA 1
ATOM 1982 C C . CYS A 1 293 ? -0.480 -2.066 23.083 1.00 93.19 293 CYS A C 1
ATOM 1984 O O . CYS A 1 293 ? -0.222 -2.896 23.953 1.00 93.19 293 CYS A O 1
ATOM 1986 N N . GLY A 1 294 ? -1.352 -2.305 22.105 1.00 89.75 294 GLY A N 1
ATOM 1987 C CA . GLY A 1 294 ? -2.044 -3.564 21.879 1.00 89.75 294 GLY A CA 1
ATOM 1988 C C . GLY A 1 294 ? -2.879 -3.501 20.603 1.00 89.75 294 GLY A C 1
ATOM 1989 O O . GLY A 1 294 ? -2.850 -2.523 19.859 1.00 89.75 294 GLY A O 1
ATOM 1990 N N . THR A 1 295 ? -3.653 -4.547 20.328 1.00 85.44 295 THR A N 1
ATOM 1991 C CA . THR A 1 295 ? -4.548 -4.571 19.165 1.00 85.44 295 THR A CA 1
ATOM 1992 C C . THR A 1 295 ? -5.973 -4.819 19.618 1.00 85.44 295 THR A C 1
ATOM 1994 O O . THR A 1 295 ? -6.360 -5.948 19.908 1.00 85.44 295 THR A O 1
ATOM 1997 N N . CYS A 1 296 ? -6.779 -3.762 19.615 1.00 81.56 296 CYS A N 1
ATOM 1998 C CA . CYS A 1 296 ? -8.224 -3.866 19.778 1.00 81.56 296 CYS A CA 1
ATOM 1999 C C . CYS A 1 296 ? -8.867 -4.156 18.421 1.00 81.56 296 CYS A C 1
ATOM 2001 O O . CYS A 1 296 ? -9.459 -3.291 17.780 1.00 81.56 296 CYS A O 1
ATOM 2003 N N . GLY A 1 297 ? -8.672 -5.389 17.951 1.00 62.88 297 GLY A N 1
ATOM 2004 C CA . GLY A 1 297 ? -9.129 -5.861 16.649 1.00 62.88 297 GLY A CA 1
ATOM 2005 C C . GLY A 1 297 ? -9.652 -7.289 16.736 1.00 62.88 297 GLY A C 1
ATOM 2006 O O . GLY A 1 297 ? -8.877 -8.232 16.674 1.00 62.88 297 GLY A O 1
ATOM 2007 N N . GLY A 1 298 ? -10.976 -7.429 16.856 1.00 62.84 298 GLY A N 1
ATOM 2008 C CA . GLY A 1 298 ? -11.714 -8.665 16.575 1.00 62.84 298 GLY A CA 1
ATOM 2009 C C . GLY A 1 298 ? -11.417 -9.864 17.485 1.00 62.84 298 GLY A C 1
ATOM 2010 O O . GLY A 1 298 ? -10.679 -10.766 17.102 1.00 62.84 298 GLY A O 1
ATOM 2011 N N . GLY A 1 299 ? -12.089 -9.941 18.636 1.00 48.75 299 GLY A N 1
ATOM 2012 C CA . GLY A 1 299 ? -12.135 -11.160 19.448 1.00 48.75 299 GLY A CA 1
ATOM 2013 C C . GLY A 1 299 ? -12.989 -11.018 20.707 1.00 48.75 299 GLY A C 1
ATOM 2014 O O . GLY A 1 299 ? -12.550 -10.438 21.686 1.00 48.75 299 GLY A O 1
ATOM 2015 N N . ASP A 1 300 ? -14.214 -11.543 20.643 1.00 57.47 300 ASP A N 1
ATOM 2016 C CA . ASP A 1 300 ? -15.074 -12.009 21.746 1.00 57.47 300 ASP A CA 1
ATOM 2017 C C . ASP A 1 300 ? -15.012 -11.301 23.121 1.00 57.47 300 ASP A C 1
ATOM 2019 O O . ASP A 1 300 ? -14.544 -11.865 24.108 1.00 57.47 300 ASP A O 1
ATOM 2023 N N . GLY A 1 301 ? -15.655 -10.131 23.221 1.00 50.88 301 GLY A N 1
ATOM 2024 C CA . GLY A 1 301 ? -16.019 -9.486 24.496 1.00 50.88 301 GLY A CA 1
ATOM 2025 C C . GLY A 1 301 ? -17.507 -9.131 24.654 1.00 50.88 301 GLY A C 1
ATOM 2026 O O . GLY A 1 301 ? -17.890 -8.471 25.614 1.00 50.88 301 GLY A O 1
ATOM 2027 N N . GLY A 1 302 ? -18.385 -9.550 23.734 1.00 46.44 302 GLY A N 1
ATOM 2028 C CA . GLY A 1 302 ? -19.781 -9.096 23.691 1.00 46.44 302 GLY A CA 1
ATOM 2029 C C . GLY A 1 302 ? -20.821 -10.199 23.878 1.00 46.44 302 GLY A C 1
ATOM 2030 O O . GLY A 1 302 ? -21.470 -10.596 22.915 1.00 46.44 302 GLY A O 1
ATOM 2031 N N . THR A 1 303 ? -21.077 -10.650 25.113 1.00 53.31 303 THR A N 1
ATOM 2032 C CA . THR A 1 303 ? -22.409 -11.212 25.425 1.00 53.31 303 THR A CA 1
ATOM 2033 C C . THR A 1 303 ? -23.335 -10.084 25.860 1.00 53.31 303 THR A C 1
ATOM 2035 O O . THR A 1 303 ? -23.483 -9.778 27.037 1.00 53.31 303 THR A O 1
ATOM 2038 N N . GLY A 1 304 ? -23.971 -9.460 24.875 1.00 44.25 304 GLY A N 1
ATOM 2039 C CA . GLY A 1 304 ? -24.973 -8.424 25.090 1.00 44.25 304 GLY A CA 1
ATOM 2040 C C . GLY A 1 304 ? -25.681 -8.112 23.786 1.00 44.25 304 GLY A C 1
ATOM 2041 O O . GLY A 1 304 ? -25.353 -7.141 23.118 1.00 44.25 304 GLY A O 1
ATOM 2042 N N . GLY A 1 305 ? -26.609 -8.985 23.390 1.00 53.88 305 GLY A N 1
ATOM 2043 C CA . GLY A 1 305 ? -27.492 -8.715 22.265 1.00 53.88 305 GLY A CA 1
ATOM 2044 C C . GLY A 1 305 ? -28.321 -7.458 22.512 1.00 53.88 305 GLY A C 1
ATOM 2045 O O . GLY A 1 305 ? -28.773 -7.242 23.628 1.00 53.88 305 GLY A O 1
ATOM 2046 N N . ASP A 1 306 ? -28.475 -6.649 21.466 1.00 47.34 306 ASP A N 1
ATOM 2047 C CA . ASP A 1 306 ? -29.731 -6.051 20.996 1.00 47.34 306 ASP A CA 1
ATOM 2048 C C . ASP A 1 306 ? -29.399 -4.989 19.922 1.00 47.34 306 ASP A C 1
ATOM 2050 O O . ASP A 1 306 ? -29.160 -3.824 20.218 1.00 47.34 306 ASP A O 1
ATOM 2054 N N . GLY A 1 307 ? -29.404 -5.401 18.646 1.00 51.44 307 GLY A N 1
ATOM 2055 C CA . GLY A 1 307 ? -29.760 -4.519 17.523 1.00 51.44 307 GLY A CA 1
ATOM 2056 C C . GLY A 1 307 ? -28.707 -3.582 16.914 1.00 51.44 307 GLY A C 1
ATOM 2057 O O . GLY A 1 307 ? -29.113 -2.608 16.288 1.00 51.44 307 GLY A O 1
ATOM 2058 N N . GLY A 1 308 ? -27.405 -3.842 17.049 1.00 50.62 308 GLY A N 1
ATOM 2059 C CA . GLY A 1 308 ? -26.394 -3.158 16.224 1.00 50.62 308 GLY A CA 1
ATOM 2060 C C . GLY A 1 308 ? -26.362 -3.695 14.781 1.00 50.62 308 GLY A C 1
ATOM 2061 O O . GLY A 1 308 ? -26.715 -4.864 14.582 1.00 50.62 308 GLY A O 1
ATOM 2062 N N . PRO A 1 309 ? -25.948 -2.894 13.776 1.00 56.78 309 PRO A N 1
ATOM 2063 C CA . PRO A 1 309 ? -25.786 -3.386 12.410 1.00 56.78 309 PRO A CA 1
ATOM 2064 C C . PRO A 1 309 ? -24.796 -4.553 12.416 1.00 56.78 309 PRO A C 1
ATOM 2066 O O . PRO A 1 309 ? -23.735 -4.472 13.039 1.00 56.78 309 PRO A O 1
ATOM 2069 N N . SER A 1 310 ? -25.157 -5.660 11.759 1.00 67.38 310 SER A N 1
ATOM 2070 C CA . SER A 1 310 ? -24.279 -6.832 11.688 1.00 67.38 310 SER A CA 1
ATOM 2071 C C . SER A 1 310 ? -22.922 -6.416 11.120 1.00 67.38 310 SER A C 1
ATOM 2073 O O . SER A 1 310 ? -22.875 -5.633 10.171 1.00 67.38 310 SER A O 1
ATOM 2075 N N . ALA A 1 311 ? -21.818 -6.956 11.638 1.00 77.94 311 ALA A N 1
ATOM 2076 C CA . ALA A 1 311 ? -20.487 -6.681 11.088 1.00 77.94 311 ALA A CA 1
ATOM 2077 C C . ALA A 1 311 ? -20.363 -7.071 9.592 1.00 77.94 311 ALA A C 1
ATOM 2079 O O . ALA A 1 311 ? -19.510 -6.549 8.879 1.00 77.94 311 ALA A O 1
ATOM 2080 N N . CYS A 1 312 ? -21.292 -7.887 9.081 1.00 89.50 312 CYS A N 1
ATOM 2081 C CA . CYS A 1 312 ? -21.490 -8.199 7.662 1.00 89.50 312 CYS A CA 1
ATOM 2082 C C . CYS A 1 312 ? -21.975 -7.022 6.788 1.00 89.50 312 CYS A C 1
ATOM 2084 O O . CYS A 1 312 ? -22.028 -7.152 5.568 1.00 89.50 312 CYS A O 1
ATOM 2086 N N . CYS A 1 313 ? -22.315 -5.872 7.376 1.00 89.56 313 CYS A N 1
ATOM 2087 C CA . CYS A 1 313 ? -22.816 -4.685 6.672 1.00 89.56 313 CYS A CA 1
ATOM 2088 C C . CYS A 1 313 ? -21.722 -3.725 6.172 1.00 89.56 313 CYS A C 1
ATOM 2090 O O . CYS A 1 313 ? -22.031 -2.631 5.702 1.00 89.56 313 CYS A O 1
ATOM 2092 N N . ALA A 1 314 ? -20.452 -4.111 6.267 1.00 87.62 314 ALA A N 1
ATOM 2093 C CA . ALA A 1 314 ? -19.318 -3.358 5.741 1.00 87.62 314 ALA A CA 1
ATOM 2094 C C . ALA A 1 314 ? -18.383 -4.284 4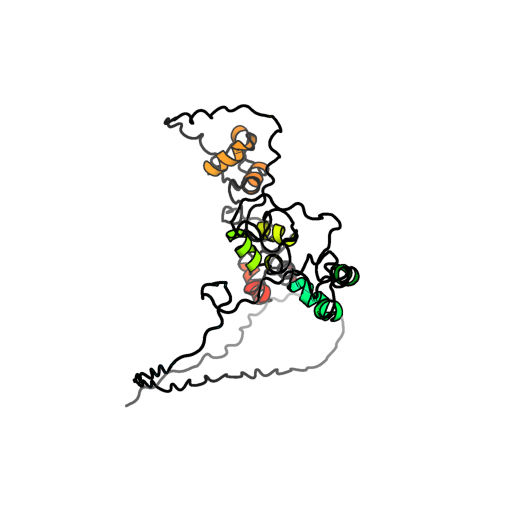.953 1.00 87.62 314 ALA A C 1
ATOM 2096 O O . ALA A 1 314 ? -18.437 -5.503 5.118 1.00 87.62 314 ALA A O 1
ATOM 2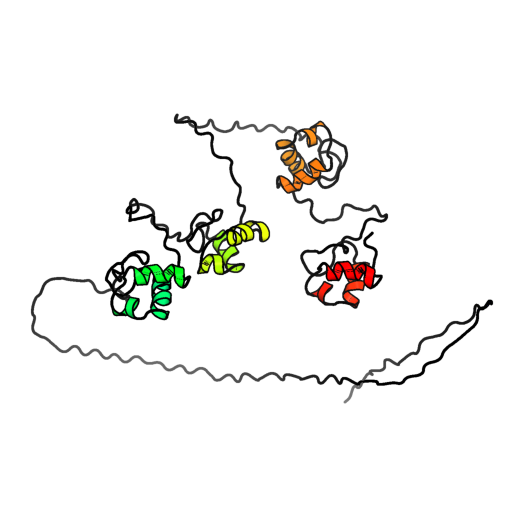097 N N . GLN A 1 315 ? -17.522 -3.705 4.108 1.00 88.69 315 GLN A N 1
ATOM 2098 C CA . GLN A 1 315 ? -16.444 -4.467 3.472 1.00 88.69 315 GLN A CA 1
ATOM 2099 C C . GLN A 1 315 ? -15.503 -5.033 4.543 1.00 88.69 315 GLN A C 1
ATOM 2101 O O . GLN A 1 315 ? -15.217 -4.352 5.531 1.00 88.69 315 GLN A O 1
ATOM 2106 N N . GLN A 1 316 ? -14.992 -6.241 4.329 1.00 83.38 316 GLN A N 1
ATOM 2107 C CA . GLN A 1 316 ? -14.014 -6.866 5.217 1.00 83.38 316 GLN A CA 1
ATOM 2108 C C . GLN A 1 316 ? -12.804 -7.338 4.417 1.00 83.38 316 GLN A C 1
ATOM 2110 O O . GLN A 1 316 ? -12.904 -7.659 3.236 1.00 83.38 316 GLN A O 1
ATOM 2115 N N . ALA A 1 317 ? -11.638 -7.353 5.060 1.00 77.81 317 ALA A N 1
ATOM 2116 C CA . ALA A 1 317 ? -10.443 -7.923 4.461 1.00 77.81 317 ALA A CA 1
ATOM 2117 C C . ALA A 1 317 ? -10.558 -9.455 4.472 1.00 77.81 317 ALA A C 1
ATOM 2119 O O . ALA A 1 317 ? -10.408 -10.085 5.515 1.00 77.81 317 ALA A O 1
ATOM 2120 N N . GLY A 1 318 ? -10.825 -10.043 3.305 1.00 85.31 318 GLY A N 1
ATOM 2121 C CA . GLY A 1 318 ? -10.890 -11.493 3.116 1.00 85.31 318 GLY A CA 1
ATOM 2122 C C . GLY A 1 318 ? -12.276 -11.995 2.725 1.00 85.31 318 GLY A C 1
ATOM 2123 O O . GLY A 1 318 ? -13.193 -11.217 2.478 1.00 85.31 318 GLY A O 1
ATOM 2124 N N . ALA A 1 319 ? -12.399 -13.315 2.601 1.00 90.44 319 ALA A N 1
ATOM 2125 C CA . ALA A 1 319 ? -13.653 -13.979 2.270 1.00 90.44 319 ALA A CA 1
ATOM 2126 C C . ALA A 1 319 ? -14.517 -14.189 3.523 1.00 90.44 319 ALA A C 1
ATOM 2128 O O . ALA A 1 319 ? -13.994 -14.528 4.586 1.00 90.44 319 ALA A O 1
ATOM 2129 N N . GLY A 1 320 ? -15.834 -14.051 3.366 1.00 88.69 320 GLY A N 1
ATOM 2130 C CA . GLY A 1 320 ? -16.808 -14.166 4.450 1.00 88.69 320 GLY A CA 1
ATOM 2131 C C . GLY A 1 320 ? -16.924 -12.897 5.297 1.00 88.69 320 GLY A C 1
ATOM 2132 O O . GLY A 1 320 ? -16.148 -11.953 5.156 1.00 88.69 320 GLY A O 1
ATOM 2133 N N . CYS A 1 321 ? -17.917 -12.875 6.186 1.00 89.38 321 CYS A N 1
ATOM 2134 C CA . CYS A 1 321 ? -18.074 -11.805 7.162 1.00 89.38 321 CYS A CA 1
ATOM 2135 C C . CYS A 1 321 ? -18.007 -12.329 8.592 1.00 89.38 321 CYS A C 1
ATOM 2137 O O . CYS A 1 321 ? -18.805 -13.163 9.019 1.00 89.38 321 CYS A O 1
ATOM 2139 N N . ALA A 1 322 ? -17.084 -11.773 9.372 1.00 78.44 322 ALA A N 1
ATOM 2140 C CA . ALA A 1 322 ? -17.039 -12.013 10.803 1.00 78.44 322 ALA A CA 1
ATOM 2141 C C . ALA A 1 322 ? -18.203 -11.282 11.494 1.00 78.44 322 ALA A C 1
ATOM 2143 O O . ALA A 1 322 ? -18.512 -10.143 11.148 1.00 78.44 322 ALA A O 1
ATOM 2144 N N . GLY A 1 323 ? -18.833 -11.933 12.478 1.00 75.75 323 GLY A N 1
ATOM 2145 C CA . GLY A 1 323 ? -19.813 -11.335 13.396 1.00 75.75 323 GLY A CA 1
ATOM 2146 C C . GLY A 1 323 ? -21.259 -11.823 13.258 1.00 75.75 323 GLY A C 1
ATOM 2147 O O . GLY A 1 323 ? -21.992 -11.761 14.243 1.00 75.75 323 GLY A O 1
ATOM 2148 N N . ASP A 1 324 ? -21.668 -12.369 12.106 1.00 85.19 324 ASP A N 1
ATOM 2149 C CA . ASP A 1 324 ? -22.964 -13.056 11.966 1.00 85.19 324 ASP A CA 1
ATOM 2150 C C . ASP A 1 324 ? -22.892 -14.223 10.956 1.00 85.19 324 ASP A C 1
ATOM 2152 O O . ASP A 1 324 ? -23.106 -14.033 9.755 1.00 85.19 324 ASP A O 1
ATOM 2156 N N . PRO A 1 325 ? -22.651 -15.465 11.424 1.00 86.56 325 PRO A N 1
ATOM 2157 C CA . PRO A 1 325 ? -22.519 -16.623 10.539 1.00 86.56 325 PRO A CA 1
ATOM 2158 C C . PRO A 1 325 ? -23.830 -16.996 9.824 1.00 86.56 325 PRO A C 1
ATOM 2160 O O . PRO A 1 325 ? -23.806 -17.756 8.851 1.00 86.56 325 PRO A O 1
ATOM 2163 N N . SER A 1 326 ? -24.986 -16.498 10.291 1.00 89.06 326 SER A N 1
ATOM 2164 C CA . SER A 1 326 ? -26.276 -16.731 9.625 1.00 89.06 326 SER A CA 1
ATOM 2165 C C . SER A 1 326 ? -26.439 -15.815 8.415 1.00 89.06 326 SER A C 1
ATOM 2167 O O . SER A 1 326 ? -26.903 -16.276 7.369 1.00 89.06 326 SER A O 1
ATOM 2169 N N . VAL A 1 327 ? -26.029 -14.548 8.544 1.00 92.06 327 VAL A N 1
ATOM 2170 C CA . VAL A 1 327 ? -25.968 -13.598 7.423 1.00 92.06 327 VAL A CA 1
ATOM 2171 C C . VAL A 1 327 ? -24.937 -14.064 6.401 1.00 92.06 327 VAL A C 1
ATOM 2173 O O . VAL A 1 327 ? -25.279 -14.173 5.223 1.00 92.06 327 VAL A O 1
ATOM 2176 N N . GLU A 1 328 ? -23.734 -14.424 6.856 1.00 93.06 328 GLU A N 1
ATOM 2177 C CA . GLU A 1 328 ? -22.665 -14.961 6.008 1.00 93.06 328 GLU A CA 1
ATOM 2178 C C . GLU A 1 328 ? -23.178 -16.144 5.179 1.00 93.06 328 GLU A C 1
ATOM 2180 O O . GLU A 1 328 ? -23.223 -16.074 3.955 1.00 93.06 328 GLU A O 1
ATOM 2185 N N . SER A 1 329 ? -23.689 -17.191 5.836 1.00 93.44 329 SER A N 1
ATOM 2186 C CA . SER A 1 329 ? -24.178 -18.401 5.159 1.00 93.44 329 SER A CA 1
ATOM 2187 C C . SER A 1 329 ? -25.313 -18.126 4.166 1.00 93.44 329 SER A C 1
ATOM 2189 O O . SER A 1 329 ? -25.461 -18.851 3.180 1.00 93.44 329 SER A O 1
ATOM 2191 N N . CYS A 1 330 ? -26.147 -17.118 4.433 1.00 94.88 330 CYS A N 1
ATOM 2192 C CA . CYS A 1 330 ? -27.243 -16.728 3.553 1.00 94.88 330 CYS A CA 1
ATOM 2193 C C . CYS A 1 330 ? -26.730 -16.036 2.287 1.00 94.88 330 CYS A C 1
ATOM 2195 O O . CYS A 1 330 ? -27.150 -16.409 1.192 1.00 94.88 330 CYS A O 1
ATOM 2197 N N . VAL A 1 331 ? -25.793 -15.093 2.424 1.00 94.19 331 VAL A N 1
ATOM 2198 C CA . VAL A 1 331 ? -25.165 -14.431 1.272 1.00 94.19 331 VAL A CA 1
ATOM 2199 C C . VAL A 1 331 ? -24.319 -15.437 0.487 1.00 94.19 331 VAL A C 1
ATOM 2201 O O . VAL A 1 331 ? -24.501 -15.534 -0.721 1.00 94.19 331 VAL A O 1
ATOM 2204 N N . CYS A 1 332 ? -23.542 -16.305 1.151 1.00 94.69 332 CYS A N 1
ATOM 2205 C CA . CYS A 1 332 ? -22.776 -17.382 0.501 1.00 94.69 332 CYS A CA 1
ATOM 2206 C C . CYS A 1 332 ? -23.629 -18.313 -0.366 1.00 94.69 332 CYS A C 1
ATOM 2208 O O . CYS A 1 332 ? -23.158 -18.875 -1.353 1.00 94.69 332 CYS A O 1
ATOM 2210 N N . ALA A 1 333 ? -24.879 -18.562 0.039 1.00 94.94 333 ALA A N 1
ATOM 2211 C CA . ALA A 1 333 ? -25.776 -19.434 -0.711 1.00 94.94 333 ALA A CA 1
ATOM 2212 C C . ALA A 1 333 ? -26.242 -18.800 -2.034 1.00 94.94 333 ALA A C 1
ATOM 2214 O O . ALA A 1 333 ? -26.730 -19.517 -2.916 1.00 94.94 333 ALA A O 1
ATOM 2215 N N . MET A 1 334 ? -26.118 -17.478 -2.156 1.00 93.56 334 MET A N 1
ATOM 2216 C CA . MET A 1 334 ? -26.586 -16.684 -3.287 1.00 93.56 334 MET A CA 1
ATOM 2217 C C . MET A 1 334 ? -25.417 -16.228 -4.155 1.00 93.56 334 MET A C 1
ATOM 2219 O O . MET A 1 334 ? -25.487 -16.398 -5.375 1.00 93.56 334 MET A O 1
ATOM 2223 N N . ASP A 1 335 ? -24.352 -15.732 -3.530 1.00 95.25 335 ASP A N 1
ATOM 2224 C CA . ASP A 1 335 ? -23.107 -15.346 -4.177 1.00 95.25 335 ASP A CA 1
ATOM 2225 C C . ASP A 1 335 ? -21.909 -16.055 -3.522 1.00 95.25 335 ASP A C 1
ATOM 2227 O O . ASP A 1 335 ? -21.527 -15.794 -2.381 1.00 95.25 335 ASP A O 1
ATOM 2231 N N . ASP A 1 336 ? -21.310 -16.982 -4.274 1.00 95.81 336 ASP A N 1
ATOM 2232 C CA . ASP A 1 336 ? -20.132 -17.741 -3.845 1.00 95.81 336 ASP A CA 1
ATOM 2233 C C . ASP A 1 336 ? -18.892 -16.843 -3.715 1.00 95.81 336 ASP A C 1
ATOM 2235 O O . ASP A 1 336 ? -18.048 -17.097 -2.855 1.00 95.81 336 ASP A O 1
ATOM 2239 N N . TYR A 1 337 ? -18.801 -15.763 -4.504 1.00 95.06 337 TYR A N 1
ATOM 2240 C CA . TYR A 1 337 ? -17.659 -14.844 -4.493 1.00 95.06 337 TYR A CA 1
ATOM 2241 C C . TYR A 1 337 ? -17.433 -14.241 -3.104 1.00 95.06 337 TYR A C 1
ATOM 2243 O O . TYR A 1 337 ? -16.293 -14.170 -2.639 1.00 95.06 337 TYR A O 1
ATOM 2251 N N . CYS A 1 338 ? -18.519 -13.896 -2.409 1.00 94.62 338 CYS A N 1
ATOM 2252 C CA . CYS A 1 338 ? -18.478 -13.325 -1.066 1.00 94.62 338 CYS A CA 1
ATOM 2253 C C . CYS A 1 338 ? -17.822 -14.252 -0.037 1.00 94.62 338 CYS A C 1
ATOM 2255 O O . CYS A 1 338 ? -17.308 -13.778 0.973 1.00 94.62 338 CYS A O 1
ATOM 2257 N N . CYS A 1 339 ? -17.796 -15.561 -0.297 1.00 94.06 339 CYS A N 1
ATOM 2258 C CA . CYS A 1 339 ? -17.324 -16.573 0.650 1.00 94.06 339 CYS A CA 1
ATOM 2259 C C . CYS A 1 339 ? -16.095 -17.342 0.173 1.00 94.06 339 CYS A C 1
ATOM 2261 O O . CYS A 1 339 ? -15.457 -18.029 0.970 1.00 94.06 339 CYS A O 1
ATOM 2263 N N . SER A 1 340 ? -15.729 -17.215 -1.103 1.00 91.75 340 SER A N 1
ATOM 2264 C CA . SER A 1 340 ? -14.530 -17.836 -1.668 1.00 91.75 340 SER A CA 1
ATOM 2265 C C . SER A 1 340 ? -13.444 -16.837 -2.058 1.00 91.75 340 SER A C 1
ATOM 2267 O O . SER A 1 340 ? -12.278 -17.228 -2.138 1.00 91.75 340 SER A O 1
ATOM 2269 N N . VAL A 1 341 ? -13.792 -15.565 -2.275 1.00 93.31 341 VAL A N 1
ATOM 2270 C CA . VAL A 1 341 ? -12.849 -14.552 -2.758 1.00 93.31 341 VAL A CA 1
ATOM 2271 C C . VAL A 1 341 ? -12.748 -13.377 -1.802 1.00 93.31 341 VAL A C 1
ATOM 2273 O O . VAL A 1 341 ? -11.681 -13.167 -1.224 1.00 93.31 341 VAL A O 1
ATOM 2276 N N . PHE A 1 342 ? -13.815 -12.591 -1.654 1.00 93.31 342 PHE A N 1
ATOM 2277 C CA . PHE A 1 342 ? -13.735 -11.349 -0.893 1.00 93.31 342 PHE A CA 1
ATOM 2278 C C . PHE A 1 342 ? -15.109 -10.810 -0.500 1.00 93.31 342 PHE A C 1
ATOM 2280 O O . PHE A 1 342 ? -16.029 -10.792 -1.316 1.00 93.31 342 PHE A O 1
ATOM 2287 N N . TRP A 1 343 ? -15.218 -10.307 0.726 1.00 93.50 343 TRP A N 1
ATOM 2288 C CA . TRP A 1 343 ? -16.405 -9.625 1.220 1.00 93.50 343 TRP A CA 1
ATOM 2289 C C . TRP A 1 343 ? -16.322 -8.115 0.950 1.00 93.50 343 TRP A C 1
ATOM 2291 O O . TRP A 1 343 ? -15.804 -7.336 1.754 1.00 93.50 343 TRP A O 1
ATOM 2301 N N . ASP A 1 344 ? -16.820 -7.688 -0.212 1.00 93.25 344 ASP A N 1
ATOM 2302 C CA . ASP A 1 344 ? -16.822 -6.285 -0.643 1.00 93.25 344 ASP A CA 1
ATOM 2303 C C . ASP A 1 344 ? -18.138 -5.541 -0.308 1.00 93.25 344 ASP A C 1
ATOM 2305 O O . ASP A 1 344 ? -19.028 -6.036 0.388 1.00 93.25 344 ASP A O 1
ATOM 2309 N N . LEU A 1 345 ? -18.276 -4.310 -0.818 1.00 91.69 345 LEU A N 1
ATOM 2310 C CA . LEU A 1 345 ? -19.505 -3.518 -0.680 1.00 91.69 345 LEU A CA 1
ATOM 2311 C C . LEU A 1 345 ? -20.706 -4.122 -1.426 1.00 91.69 345 LEU A C 1
ATOM 2313 O O . LEU A 1 345 ? -21.847 -3.813 -1.078 1.00 91.69 345 LEU A O 1
ATOM 2317 N N . THR A 1 346 ? -20.472 -4.963 -2.435 1.00 94.19 346 THR A N 1
ATOM 2318 C CA . THR A 1 346 ? -21.530 -5.712 -3.120 1.00 94.19 346 THR A CA 1
ATOM 2319 C C . THR A 1 346 ? -22.089 -6.760 -2.165 1.00 94.19 346 THR A C 1
ATOM 2321 O O . THR A 1 346 ? -23.288 -6.736 -1.897 1.00 94.19 346 THR A O 1
ATOM 2324 N N . CYS A 1 347 ? -21.221 -7.568 -1.550 1.00 94.25 347 CYS A N 1
ATOM 2325 C CA . CYS A 1 347 ? -21.586 -8.560 -0.534 1.00 94.25 347 CYS A CA 1
ATOM 2326 C C . CYS A 1 347 ? -22.331 -7.929 0.652 1.00 94.25 347 CYS A C 1
ATOM 2328 O O . CYS A 1 347 ? -23.376 -8.425 1.074 1.00 94.25 347 CYS A O 1
ATOM 2330 N N . ALA A 1 348 ? -21.861 -6.777 1.143 1.00 91.69 348 ALA A N 1
ATOM 2331 C CA . ALA A 1 348 ? -22.551 -6.026 2.193 1.00 91.69 348 ALA A CA 1
ATOM 2332 C C . ALA A 1 348 ? -23.941 -5.514 1.749 1.00 91.69 348 ALA A C 1
ATOM 2334 O O . ALA A 1 348 ? -24.897 -5.555 2.523 1.00 91.69 348 ALA A O 1
ATOM 2335 N N . GLY A 1 349 ? -24.089 -5.064 0.497 1.00 91.06 349 GLY A N 1
ATOM 2336 C CA . GLY A 1 349 ? -25.380 -4.634 -0.059 1.00 91.06 349 GLY A CA 1
ATOM 2337 C C . GLY A 1 349 ? -26.364 -5.787 -0.296 1.00 91.06 349 GLY A C 1
ATOM 2338 O O . GLY A 1 349 ? -27.586 -5.608 -0.230 1.00 91.06 349 GLY A O 1
ATOM 2339 N N . GLU A 1 350 ? -25.849 -6.989 -0.539 1.00 92.62 350 GLU A N 1
ATOM 2340 C CA . GLU A 1 350 ? -26.646 -8.198 -0.734 1.00 92.62 350 GLU A CA 1
ATOM 2341 C C . GLU A 1 350 ? -27.345 -8.674 0.541 1.00 92.62 350 GLU A C 1
ATOM 2343 O O . GLU A 1 350 ? -28.420 -9.276 0.456 1.00 92.62 350 GLU A O 1
ATOM 2348 N N . VAL A 1 351 ? -26.819 -8.313 1.715 1.00 92.75 351 VAL A N 1
ATOM 2349 C CA . VAL A 1 351 ? -27.426 -8.616 3.020 1.00 92.75 351 VAL A CA 1
ATOM 2350 C C . VAL A 1 351 ? -28.884 -8.152 3.086 1.00 92.75 351 VAL A C 1
ATOM 2352 O O . VAL A 1 351 ? -29.767 -8.930 3.457 1.00 92.75 351 VAL A O 1
ATOM 2355 N N . GLU A 1 352 ? -29.169 -6.911 2.687 1.00 90.75 352 GLU A N 1
ATOM 2356 C CA . GLU A 1 352 ? -30.539 -6.382 2.670 1.00 90.75 352 GLU A CA 1
ATOM 2357 C C . GLU A 1 352 ? -31.297 -6.788 1.402 1.00 90.75 352 GLU A C 1
ATOM 2359 O O . GLU A 1 352 ? -32.488 -7.105 1.462 1.00 90.75 352 GLU A O 1
ATOM 2364 N N . SER A 1 353 ? -30.609 -6.827 0.255 1.00 90.69 353 SER A N 1
ATOM 2365 C CA . SER A 1 353 ? -31.204 -7.171 -1.045 1.00 90.69 353 SER A CA 1
ATOM 2366 C C . SER A 1 353 ? -31.810 -8.578 -1.057 1.00 90.69 353 SER A C 1
ATOM 2368 O O . SER A 1 353 ? -32.908 -8.793 -1.582 1.00 90.69 353 SER A O 1
ATOM 2370 N N . PHE A 1 354 ? -31.123 -9.538 -0.435 1.00 91.19 354 PHE A N 1
ATOM 2371 C CA . PHE A 1 354 ? -31.568 -10.926 -0.330 1.00 91.19 354 PHE A CA 1
ATOM 2372 C C . PHE A 1 354 ? -32.357 -11.214 0.950 1.00 91.19 354 PHE A C 1
ATOM 2374 O O . PHE A 1 354 ? -32.869 -12.322 1.117 1.00 91.19 354 PHE A O 1
ATOM 2381 N N . GLY A 1 355 ? -32.524 -10.218 1.827 1.00 90.44 355 GLY A N 1
ATOM 2382 C CA . GLY A 1 355 ? -33.215 -10.380 3.106 1.00 90.44 355 GLY A CA 1
ATOM 2383 C C . GLY A 1 355 ? -32.478 -11.317 4.065 1.00 90.44 355 GLY A C 1
ATOM 2384 O O . GLY A 1 355 ? -33.121 -11.994 4.868 1.00 90.44 355 GLY A O 1
ATOM 2385 N N . CYS A 1 356 ? -31.150 -11.375 3.954 1.00 91.38 356 CYS A N 1
ATOM 2386 C CA . CYS A 1 356 ? -30.278 -12.143 4.835 1.00 91.38 356 CYS A CA 1
ATOM 2387 C C . CYS A 1 356 ? -30.072 -11.449 6.191 1.00 91.38 356 CYS A C 1
ATOM 2389 O O . CYS A 1 356 ? -29.865 -12.133 7.189 1.00 91.38 356 CYS A O 1
ATOM 2391 N N . GLY A 1 357 ? -30.182 -10.117 6.247 1.00 87.62 357 GLY A N 1
ATOM 2392 C CA . GLY A 1 357 ? -30.031 -9.320 7.467 1.00 87.62 357 GLY A CA 1
ATOM 2393 C C . GLY A 1 357 ? -30.561 -7.890 7.316 1.00 87.62 357 GLY A C 1
ATOM 2394 O O . GLY A 1 357 ? -31.318 -7.587 6.393 1.00 87.62 357 GLY A O 1
ATOM 2395 N N . SER A 1 358 ? -30.200 -7.005 8.246 1.00 84.06 358 SER A N 1
ATOM 2396 C CA . SER A 1 358 ? -30.529 -5.571 8.194 1.00 84.06 358 SER A CA 1
ATOM 2397 C C . SER A 1 358 ? -29.315 -4.743 8.599 1.00 84.06 358 SER A C 1
ATOM 2399 O O . SER A 1 358 ? -28.666 -5.058 9.597 1.00 84.06 358 SER A O 1
ATOM 2401 N N . CYS A 1 359 ? -29.029 -3.694 7.830 1.00 80.69 359 CYS A N 1
ATOM 2402 C CA . CYS A 1 359 ? -27.832 -2.859 7.968 1.00 80.69 359 CYS A CA 1
ATOM 2403 C C . CYS A 1 359 ? -28.157 -1.443 8.464 1.00 80.69 359 CYS A C 1
ATOM 2405 O O . CYS A 1 359 ? -27.510 -0.473 8.076 1.00 80.69 359 CYS A O 1
ATOM 2407 N N . SER A 1 360 ? -29.203 -1.342 9.292 1.00 70.81 360 SER A N 1
ATOM 2408 C CA . SER A 1 360 ? -29.779 -0.089 9.801 1.00 70.81 360 SER A CA 1
ATOM 2409 C C . SER A 1 360 ? -29.172 0.366 11.121 1.00 70.81 360 SER A C 1
ATOM 2411 O O . SER A 1 360 ? -28.881 -0.514 11.958 1.00 70.81 360 SER A O 1
#

Radius of gyration: 37.91 Å; chains: 1; bounding box: 125×90×78 Å

Secondary structure (DSSP, 8-state):
-------------------------------------------------PPP-------------------------------PPP----PPP------SSS--SSSS-S-HHHHHHHHHH-THHHHT---HHHHHHHHHHTS----TT---PPPPS-------SB-TTS-BSSSSBS-HHHHHHHHHH-THHHHT-B-HHHHHHHHHHTS-----PPPP--------PPPPP------PPPP---SS-TTS--SSSS-S-HHHHHHHHHH-THHHHT---HHHHHHHHHTTS----S-------S-PPPGGGS--SSSS-TT-HHHHHHHHTT-SHHHHT---HHHHHHHHHTTS----

Sequence (360 aa):
MPRAGWHDRCTLASPMRRPGGEHFMGGRASGTMVGLGLAALIGCSGGASSPIPYTGAPFGADDGDEDGDTDTDDGPSIDLDGGVPPGDDGLPPADNHGDCCEANGSPGCENKAVELCVCASDEWCCDSEWDSACAALIEALGCGHCTAGDGGEPPPPGGDDGASGGECCSEHSAPGCDEPEVEACVCAIEPFCCDTRWSAACTAVLEVHGCGECGAEPPPPSGGDSGGEPPPPPGGDSGGEPPPGGDGDCCADNGTPGCDDATIESCVCASDAYCCDTEWDGVCVGEVGSLGCGTCGGGDGGTGGDGGPSACCAQQAGAGCAGDPSVESCVCAMDDYCCSVFWDLTCAGEVESFGCGSCS